Protein AF-A0A7C8YXZ2-F1 (afdb_monomer_lite)

Secondary structure (DSSP, 8-state):
-TTT-HHHHHHHHHHHHHHHHHHTSTTHHHHHHHHTTBSS--SSSHHHHHHHHHHHHHHHHT--SS-EESSSEE-SSHHHHHHHHHHTSPTT--HHHHHHHHHHHHH-TTS--SSB-TT--TT-THHHHHHHTTT------B-TTT-SSPPB---HHHHHHHHHHHHS----TTHHHHHS-GGGHHHHHTTT---------

pLDDT: mean 95.22, std 3.48, range [81.12, 98.69]

InterPro domains:
  IPR008758 Peptidase S28 [PF05577] (3-201)
  IPR029058 Alpha/Beta hydrolase fold [SSF53474] (46-154)
  IPR042269 Serine carboxypeptidase S28, SKS domain [G3DSA:1.20.120.980] (1-125)

Radius of gyration: 19.68 Å; chains: 1; bounding box: 49×33×60 Å

Foldseek 3Di:
DVVLDVLLLVLLLVVVVVLQVQQPDPCSQVVLQVLLQAPDGDPGSVLVQVVLVVLVVVCVVPQAQAFDPDPHGAGHRLQNVLSCQLVVDDPPDDSSNSNSSSSCRRVPVVVPDRGDYSPDDPPPCPVVLLCCQAEVVDFDFDDSVPGSGDGDGGDQVVSQVVSCVPPVGGYDDCPCCVQCVPVHNVVNCVVPHDDDDDDDD

Sequence (201 aa):
FKRESASCFDTIKASWSALESEGQKADGLTLLAEKFHLCGELNSTQPIVDWLSSAYSYLAMVNYPYPADFMMPLPGHPIKEVCRRIDSAPPGTGVLDRIFYGVSVYYNYTGSVECFNLDDDPHGLGGWQWQACTEMVMPMASSVDNSMFWKFDYNYSYEKERCKTSYGVEPRPRWITTEFGGHDFKTVLSKFGSNVIFSNG

Organism: Opuntia streptacantha (NCBI:txid393608)

Structure (mmCIF, N/CA/C/O backbone):
data_AF-A0A7C8YXZ2-F1
#
_entry.id   AF-A0A7C8YXZ2-F1
#
loop_
_atom_site.group_PDB
_atom_site.id
_atom_site.type_symbol
_atom_site.label_atom_id
_atom_site.label_alt_id
_atom_site.label_comp_id
_atom_site.label_asym_id
_atom_site.label_entity_id
_atom_site.label_seq_id
_atom_site.pdbx_PDB_ins_code
_atom_site.Cartn_x
_atom_site.Cartn_y
_atom_site.Cartn_z
_atom_site.occupancy
_atom_site.B_iso_or_equiv
_atom_site.auth_seq_id
_atom_site.auth_comp_id
_atom_site.auth_asym_id
_atom_site.auth_atom_id
_atom_site.pdbx_PDB_model_num
ATOM 1 N N . PHE A 1 1 ? -11.853 -0.452 -3.831 1.00 96.31 1 PHE A N 1
ATOM 2 C CA . PHE A 1 1 ? -12.399 0.150 -2.597 1.00 96.31 1 PHE A CA 1
ATOM 3 C C . PHE A 1 1 ? -13.580 1.073 -2.864 1.00 96.31 1 PHE A C 1
ATOM 5 O O . PHE A 1 1 ? -14.687 0.610 -2.650 1.00 96.31 1 PHE A O 1
ATOM 12 N N . LYS A 1 2 ? -13.416 2.289 -3.419 1.00 96.38 2 LYS A N 1
ATOM 13 C CA . LYS A 1 2 ? -14.546 3.228 -3.640 1.00 96.38 2 LYS A CA 1
ATOM 14 C C . LYS A 1 2 ? -15.743 2.629 -4.396 1.00 96.38 2 LYS A C 1
ATOM 16 O O . LYS A 1 2 ? -16.881 2.905 -4.048 1.00 96.38 2 LYS A O 1
ATOM 21 N N . ARG A 1 3 ? -15.475 1.789 -5.407 1.00 96.44 3 ARG A N 1
ATOM 22 C CA . ARG A 1 3 ? -16.505 1.049 -6.159 1.00 96.44 3 ARG A CA 1
ATOM 23 C C . ARG A 1 3 ? -17.273 0.035 -5.300 1.00 96.44 3 ARG A C 1
ATOM 25 O O . ARG A 1 3 ? -18.453 -0.165 -5.538 1.00 96.44 3 ARG A O 1
ATOM 32 N N . GLU A 1 4 ? -16.602 -0.608 -4.345 1.00 97.62 4 GLU A N 1
ATOM 33 C CA . GLU A 1 4 ? -17.214 -1.624 -3.478 1.00 97.62 4 GLU A CA 1
ATOM 34 C C . GLU A 1 4 ? -18.028 -0.974 -2.350 1.00 97.62 4 GLU A C 1
ATOM 36 O O . GLU A 1 4 ? -19.121 -1.433 -2.041 1.00 97.62 4 GLU A O 1
ATOM 41 N N . SER A 1 5 ? -17.516 0.107 -1.748 1.00 98.31 5 SER A N 1
ATOM 42 C CA . SER A 1 5 ? -18.242 0.913 -0.761 1.00 98.31 5 SER A CA 1
ATOM 43 C C . SER A 1 5 ? -17.583 2.283 -0.572 1.00 98.31 5 SER A C 1
ATOM 45 O O . SER A 1 5 ? -16.374 2.383 -0.334 1.00 98.31 5 SER A O 1
ATOM 47 N N . ALA A 1 6 ? -18.389 3.347 -0.645 1.00 97.94 6 ALA A N 1
ATOM 48 C CA . ALA A 1 6 ? -17.947 4.706 -0.337 1.00 97.94 6 ALA A CA 1
ATOM 49 C C . ALA A 1 6 ? -17.612 4.870 1.158 1.00 97.94 6 ALA A C 1
ATOM 51 O O . ALA A 1 6 ? -16.560 5.408 1.480 1.00 97.94 6 ALA A O 1
ATOM 52 N N . SER A 1 7 ? -18.436 4.306 2.053 1.00 97.75 7 SER A N 1
ATOM 53 C CA . SER A 1 7 ? -18.198 4.305 3.508 1.00 97.75 7 SER A CA 1
ATOM 54 C C . SER A 1 7 ? -16.862 3.653 3.865 1.00 97.75 7 SER A C 1
ATOM 56 O O . SER A 1 7 ? -16.072 4.216 4.622 1.00 97.75 7 SER A O 1
ATOM 58 N N . CYS A 1 8 ? -16.569 2.497 3.270 1.00 98.38 8 CYS A N 1
ATOM 59 C CA . CYS A 1 8 ? -15.297 1.801 3.432 1.00 98.38 8 CYS A CA 1
ATOM 60 C C . CYS A 1 8 ? -14.110 2.665 2.978 1.00 98.38 8 CYS A C 1
ATOM 62 O O . CYS A 1 8 ? -13.141 2.823 3.717 1.00 98.38 8 CYS A O 1
ATOM 64 N N . PHE A 1 9 ? -14.200 3.260 1.782 1.00 98.06 9 PHE A N 1
ATOM 65 C CA . PHE A 1 9 ? -13.167 4.149 1.244 1.00 98.06 9 PHE A CA 1
ATOM 66 C C . PHE A 1 9 ? -12.920 5.361 2.153 1.00 98.06 9 PHE A C 1
ATOM 68 O O . PHE A 1 9 ? -11.770 5.664 2.464 1.00 98.06 9 PHE A O 1
ATOM 75 N N . ASP A 1 10 ? -13.985 6.018 2.614 1.00 97.56 10 ASP A N 1
ATOM 76 C CA . ASP A 1 10 ? -13.885 7.185 3.491 1.00 97.56 10 ASP A CA 1
ATOM 77 C C . ASP A 1 10 ? -13.363 6.803 4.884 1.00 97.56 10 ASP A C 1
ATOM 79 O O . ASP A 1 10 ? -12.589 7.552 5.476 1.00 97.56 10 ASP A O 1
ATOM 83 N N . THR A 1 11 ? -13.701 5.610 5.385 1.00 98.31 11 THR A N 1
ATOM 84 C CA . THR A 1 11 ? -13.183 5.088 6.661 1.00 98.31 11 THR A CA 1
ATOM 85 C C . THR A 1 11 ? -11.677 4.816 6.585 1.00 98.31 11 THR A C 1
ATOM 87 O O . THR A 1 11 ? -10.950 5.221 7.489 1.00 98.31 11 THR A O 1
ATOM 90 N N . ILE A 1 12 ? -11.192 4.198 5.497 1.00 98.38 12 ILE A N 1
ATOM 91 C CA . ILE A 1 12 ? -9.749 4.006 5.247 1.00 98.38 12 ILE A CA 1
ATOM 92 C C . ILE A 1 12 ? -9.044 5.358 5.131 1.00 98.38 12 ILE A C 1
ATOM 94 O O . ILE A 1 12 ? -7.995 5.577 5.724 1.00 98.38 12 ILE A O 1
ATOM 98 N N . LYS A 1 13 ? -9.637 6.307 4.408 1.00 97.75 13 LYS A N 1
ATOM 99 C CA . LYS A 1 13 ? -9.053 7.640 4.262 1.00 97.75 13 LYS A CA 1
ATOM 100 C C . LYS A 1 13 ? -8.966 8.389 5.599 1.00 97.75 13 LYS A C 1
ATOM 102 O O . LYS A 1 13 ? -7.962 9.042 5.869 1.00 97.75 13 LYS A O 1
ATOM 107 N N . ALA A 1 14 ? -9.991 8.285 6.445 1.00 97.25 14 ALA A N 1
ATOM 108 C CA . ALA A 1 14 ? -10.028 8.918 7.764 1.00 97.25 14 ALA A CA 1
ATOM 109 C C . ALA A 1 14 ? -9.115 8.233 8.797 1.00 97.25 14 ALA A C 1
ATOM 111 O O . ALA A 1 14 ? -8.729 8.857 9.790 1.00 97.25 14 ALA A O 1
ATOM 112 N N . SER A 1 15 ? -8.752 6.962 8.591 1.00 98.00 15 SER A N 1
ATOM 113 C CA . SER A 1 15 ? -7.926 6.235 9.556 1.00 98.00 15 SER A CA 1
ATOM 114 C C . SER A 1 15 ? -6.512 6.777 9.662 1.00 98.00 15 SER A C 1
ATOM 116 O O . SER A 1 15 ? -5.909 6.672 10.720 1.00 98.00 15 SER A O 1
ATOM 118 N N . TRP A 1 16 ? -5.997 7.396 8.603 1.00 97.62 16 TRP A N 1
ATOM 119 C CA . TRP A 1 16 ? -4.673 8.011 8.589 1.00 97.62 16 TRP A CA 1
ATOM 120 C C . TRP A 1 16 ? -4.529 9.105 9.646 1.00 97.62 16 TRP A C 1
ATOM 122 O O . TRP A 1 16 ? -3.666 9.012 10.514 1.00 97.62 16 TRP A O 1
ATOM 132 N N . SER A 1 17 ? -5.435 10.085 9.653 1.00 96.50 17 SER A N 1
ATOM 133 C CA . SER A 1 17 ? -5.436 11.132 10.680 1.00 96.50 17 SER A CA 1
ATOM 134 C C . SER A 1 17 ? -5.719 10.574 12.075 1.00 96.50 17 SER A C 1
ATOM 136 O O . SER A 1 17 ? -5.204 11.100 13.059 1.00 96.50 17 SER A O 1
ATOM 138 N N . ALA A 1 18 ? -6.518 9.505 12.180 1.00 97.69 18 ALA A N 1
ATOM 139 C CA . ALA A 1 18 ? -6.783 8.848 13.458 1.00 97.69 18 ALA A CA 1
ATOM 140 C C . ALA A 1 18 ? -5.532 8.145 14.016 1.00 97.69 18 ALA A C 1
ATOM 142 O O . ALA A 1 18 ? -5.265 8.261 15.207 1.00 97.69 18 ALA A O 1
ATOM 143 N N . LEU A 1 19 ? -4.747 7.471 13.165 1.00 97.69 19 LEU A N 1
ATOM 144 C CA . LEU A 1 19 ? -3.468 6.858 13.537 1.00 97.69 19 LEU A CA 1
ATOM 145 C C . LEU A 1 19 ? -2.474 7.910 14.020 1.00 97.69 19 LEU A C 1
ATOM 147 O O . LEU A 1 19 ? -1.893 7.751 15.089 1.00 97.69 19 LEU A O 1
ATOM 151 N N . GLU A 1 20 ? -2.304 8.990 13.256 1.00 96.25 20 GLU A N 1
ATOM 152 C CA . GLU A 1 20 ? -1.401 10.084 13.619 1.00 96.25 20 GLU A CA 1
ATOM 153 C C . GLU A 1 20 ? -1.808 10.733 14.948 1.00 96.25 20 GLU A C 1
ATOM 155 O O . GLU A 1 20 ? -0.973 10.901 15.835 1.00 96.25 20 GLU A O 1
ATOM 160 N N . SER A 1 21 ? -3.100 11.029 15.118 1.00 97.50 21 SER A N 1
ATOM 161 C CA . SER A 1 21 ? -3.624 11.634 16.349 1.00 97.50 21 SER A CA 1
ATOM 162 C C . SER A 1 21 ? -3.456 10.721 17.564 1.00 97.50 21 SER A C 1
ATOM 164 O O . SER A 1 21 ? -3.188 11.205 18.662 1.00 97.50 21 SER A O 1
ATOM 166 N N . GLU A 1 22 ? -3.624 9.406 17.395 1.00 97.88 22 GLU A N 1
ATOM 167 C CA . GLU A 1 22 ? -3.401 8.444 18.475 1.00 97.88 22 GLU A CA 1
ATOM 168 C C . GLU A 1 22 ? -1.915 8.372 18.832 1.00 97.88 22 GLU A C 1
ATOM 170 O O . GLU A 1 22 ? -1.572 8.499 20.002 1.00 97.88 22 GLU A O 1
ATOM 175 N N . GLY A 1 23 ? -1.027 8.274 17.839 1.00 97.12 23 GLY A N 1
ATOM 176 C CA . GLY A 1 23 ? 0.419 8.164 18.049 1.00 97.12 23 GLY A CA 1
ATOM 177 C C . GLY A 1 23 ? 1.080 9.377 18.714 1.00 97.12 23 GLY A C 1
ATOM 178 O O . GLY A 1 23 ? 2.183 9.247 19.233 1.00 97.12 23 GLY A O 1
ATOM 179 N N . GLN A 1 24 ? 0.423 10.541 18.734 1.00 96.88 24 GLN A N 1
ATOM 180 C CA . GLN A 1 24 ? 0.901 11.743 19.434 1.00 96.88 24 GLN A CA 1
ATOM 181 C C . GLN A 1 24 ? 0.597 11.748 20.943 1.00 96.88 24 GLN A C 1
ATOM 183 O O . GLN A 1 24 ? 1.088 12.616 21.668 1.00 96.88 24 GLN A O 1
ATOM 188 N N . LYS A 1 25 ? -0.224 10.815 21.439 1.00 97.12 25 LYS A N 1
ATOM 189 C CA . LYS A 1 25 ? -0.535 10.694 22.871 1.00 97.12 25 LYS A CA 1
ATOM 190 C C . LYS A 1 25 ? 0.590 9.972 23.615 1.00 97.12 25 LYS A C 1
ATOM 192 O O . LYS A 1 25 ? 1.283 9.148 23.031 1.00 97.12 25 LYS A O 1
ATOM 197 N N . ALA A 1 26 ? 0.706 10.225 24.922 1.00 93.44 26 ALA A N 1
ATOM 198 C CA . ALA A 1 26 ? 1.757 9.651 25.773 1.00 93.44 26 ALA A CA 1
ATOM 199 C C . ALA A 1 26 ? 1.850 8.114 25.683 1.00 93.44 26 ALA A C 1
ATOM 201 O O . ALA A 1 26 ? 2.935 7.594 25.457 1.00 93.44 26 ALA A O 1
ATOM 202 N N . ASP A 1 27 ? 0.711 7.416 25.760 1.00 95.31 27 ASP A N 1
ATOM 203 C CA . ASP A 1 27 ? 0.631 5.946 25.659 1.00 95.31 27 ASP A CA 1
ATOM 204 C C . ASP A 1 27 ? 0.087 5.477 24.295 1.00 95.31 27 ASP A C 1
ATOM 206 O O . ASP A 1 27 ? -0.303 4.324 24.112 1.00 95.31 27 ASP A O 1
ATOM 210 N N . GLY A 1 28 ? 0.020 6.386 23.319 1.00 97.50 28 GLY A N 1
ATOM 211 C CA . GLY A 1 28 ? -0.672 6.166 22.052 1.00 97.50 28 GLY A CA 1
ATOM 212 C C . GLY A 1 28 ? -0.064 5.058 21.200 1.00 97.50 28 GLY A C 1
ATOM 213 O O . GLY A 1 28 ? -0.785 4.238 20.638 1.00 97.50 28 GLY A O 1
ATOM 214 N N . LEU A 1 29 ? 1.267 4.999 21.129 1.00 97.75 29 LEU A N 1
ATOM 215 C CA . LEU A 1 29 ? 1.984 3.970 20.370 1.00 97.75 29 LEU A CA 1
ATOM 216 C C . LEU A 1 29 ? 1.785 2.569 20.967 1.00 97.75 29 LEU A C 1
ATOM 218 O O . LEU A 1 29 ? 1.578 1.618 20.216 1.00 97.75 29 LEU A O 1
ATOM 222 N N . THR A 1 30 ? 1.758 2.447 22.295 1.00 97.81 30 THR A N 1
ATOM 223 C CA . THR A 1 30 ? 1.452 1.184 22.985 1.00 97.81 30 THR A CA 1
ATOM 224 C C . THR A 1 30 ? 0.019 0.740 22.701 1.00 97.81 30 THR A C 1
ATOM 226 O O . THR A 1 30 ? -0.202 -0.391 22.274 1.00 97.81 30 THR A O 1
ATOM 229 N N . LEU A 1 31 ? -0.952 1.652 22.826 1.00 97.25 31 LEU A N 1
ATOM 230 C CA . LEU A 1 31 ? -2.357 1.370 22.511 1.00 97.25 31 LEU A CA 1
ATOM 231 C C . LEU A 1 31 ? -2.557 0.969 21.044 1.00 97.25 31 LEU A C 1
ATOM 233 O O . LEU A 1 31 ? -3.405 0.131 20.736 1.00 97.25 31 LEU A O 1
ATOM 237 N N . LEU A 1 32 ? -1.790 1.559 20.124 1.00 98.12 32 LEU A N 1
ATOM 238 C CA . LEU A 1 32 ? -1.797 1.179 18.714 1.00 98.12 32 LEU A CA 1
ATOM 239 C C . LEU A 1 32 ? -1.219 -0.222 18.501 1.00 98.12 32 LEU A C 1
ATOM 241 O O . LEU A 1 32 ? -1.832 -1.013 17.786 1.00 98.12 32 LEU A O 1
ATOM 245 N N . ALA A 1 33 ? -0.086 -0.544 19.126 1.00 97.62 33 ALA A N 1
ATOM 246 C CA . ALA A 1 33 ? 0.514 -1.872 19.033 1.00 97.62 33 ALA A CA 1
ATOM 247 C C . ALA A 1 33 ? -0.448 -2.959 19.537 1.00 97.62 33 ALA A C 1
ATOM 249 O O . ALA A 1 33 ? -0.675 -3.948 18.842 1.00 97.62 33 ALA A O 1
ATOM 250 N N . GLU A 1 34 ? -1.098 -2.730 20.679 1.00 96.88 34 GLU A N 1
ATOM 251 C CA . GLU A 1 34 ? -2.121 -3.630 21.220 1.00 96.88 34 GLU A CA 1
ATOM 252 C C . GLU A 1 34 ? -3.328 -3.749 20.284 1.00 96.88 34 GLU A C 1
ATOM 254 O O . GLU A 1 34 ? -3.750 -4.854 19.946 1.00 96.88 34 GLU A O 1
ATOM 259 N N . LYS A 1 35 ? -3.866 -2.619 19.809 1.00 96.44 35 LYS A N 1
ATOM 260 C CA . LYS A 1 35 ? -5.056 -2.588 18.945 1.00 96.44 35 LYS A CA 1
ATOM 261 C C . LYS A 1 35 ? -4.850 -3.319 17.623 1.00 96.44 35 LYS A C 1
ATOM 263 O O . LYS A 1 35 ? -5.773 -3.967 17.140 1.00 96.44 35 LYS A O 1
ATOM 268 N N . PHE A 1 36 ? -3.664 -3.201 17.036 1.00 97.56 36 PHE A N 1
ATOM 269 C CA . PHE A 1 36 ? -3.314 -3.893 15.799 1.00 97.56 36 PHE A CA 1
ATOM 270 C C . PHE A 1 36 ? -2.716 -5.281 16.038 1.00 97.56 36 PHE A C 1
ATOM 272 O O . PHE A 1 36 ? -2.327 -5.922 15.069 1.00 97.56 36 PHE A O 1
ATOM 279 N N . HIS A 1 37 ? -2.685 -5.762 17.287 1.00 96.94 37 HIS A N 1
ATOM 280 C CA . HIS A 1 37 ? -2.140 -7.064 17.672 1.00 96.94 37 HIS A CA 1
ATOM 281 C C . HIS A 1 37 ? -0.697 -7.247 17.173 1.00 96.94 37 HIS A C 1
ATOM 283 O O . HIS A 1 37 ? -0.356 -8.266 16.579 1.00 96.94 37 HIS A O 1
ATOM 289 N N . LEU A 1 38 ? 0.158 -6.242 17.344 1.00 97.19 38 LEU A N 1
ATOM 290 C CA . LEU A 1 38 ? 1.552 -6.322 16.914 1.00 97.19 38 LEU A CA 1
ATOM 291 C C . LEU A 1 38 ? 2.376 -7.171 17.888 1.00 97.19 38 LEU A C 1
ATOM 293 O O . LEU A 1 38 ? 2.143 -7.152 19.093 1.00 97.19 38 LEU A O 1
ATOM 297 N N . CYS A 1 39 ? 3.365 -7.902 17.369 1.00 96.38 39 CYS A N 1
ATOM 298 C CA . CYS A 1 39 ? 4.261 -8.711 18.204 1.00 96.38 39 CYS A CA 1
ATOM 299 C C . CYS A 1 39 ? 5.310 -7.878 18.962 1.00 96.38 39 CYS A C 1
ATOM 301 O O . CYS A 1 39 ? 5.973 -8.398 19.856 1.00 96.38 39 CYS A O 1
ATOM 303 N N . GLY A 1 40 ? 5.507 -6.616 18.574 1.00 93.50 40 GLY A N 1
ATOM 304 C CA . GLY A 1 40 ? 6.551 -5.744 19.100 1.00 93.50 40 GLY A CA 1
ATOM 305 C C . GLY A 1 40 ? 6.067 -4.318 19.335 1.00 93.50 40 GLY A C 1
ATOM 306 O O . GLY A 1 40 ? 4.947 -3.947 18.981 1.00 93.50 40 GLY A O 1
ATOM 307 N N . GLU A 1 41 ? 6.940 -3.522 19.946 1.00 94.50 41 GLU A N 1
ATOM 308 C CA . GLU A 1 41 ? 6.675 -2.124 20.276 1.00 94.50 41 GLU A CA 1
ATOM 309 C C . GLU A 1 41 ? 6.852 -1.199 19.064 1.00 94.50 41 GLU A C 1
ATOM 311 O O . GLU A 1 41 ? 7.600 -1.484 18.126 1.00 94.50 41 GLU A O 1
ATOM 316 N N . LEU A 1 42 ? 6.176 -0.050 19.103 1.00 95.62 42 LEU A N 1
ATOM 317 C CA . LEU A 1 42 ? 6.253 0.972 18.065 1.00 95.62 42 LEU A CA 1
ATOM 318 C C . LEU A 1 42 ? 7.070 2.169 18.541 1.00 95.62 42 LEU A C 1
ATOM 320 O O . LEU A 1 42 ? 6.776 2.760 19.574 1.00 95.62 42 LEU A O 1
ATOM 324 N N . ASN A 1 43 ? 8.022 2.596 17.712 1.00 93.94 43 ASN A N 1
ATOM 325 C CA . ASN A 1 43 ? 8.747 3.858 17.901 1.00 93.94 43 ASN A CA 1
ATOM 326 C C . ASN A 1 43 ? 8.095 5.038 17.156 1.00 93.94 43 ASN A C 1
ATOM 328 O O . ASN A 1 43 ? 8.430 6.195 17.393 1.00 93.94 43 ASN A O 1
ATOM 332 N N . SER A 1 44 ? 7.195 4.754 16.212 1.00 96.06 44 SER A N 1
ATOM 333 C CA . SER A 1 44 ? 6.396 5.739 15.477 1.00 96.06 44 SER A CA 1
ATOM 334 C C . SER A 1 44 ? 5.179 5.060 14.838 1.00 96.06 44 SER A C 1
ATOM 336 O O . SER A 1 44 ? 5.059 3.836 14.868 1.00 96.06 44 SER A O 1
ATOM 338 N N . THR A 1 45 ? 4.283 5.837 14.230 1.00 96.25 45 THR A N 1
ATOM 339 C CA . THR A 1 45 ? 3.120 5.319 13.490 1.00 96.25 45 THR A CA 1
ATOM 340 C C . THR A 1 45 ? 3.461 4.839 12.077 1.00 96.25 45 THR A C 1
ATOM 342 O O . THR A 1 45 ? 2.663 4.113 11.482 1.00 96.25 45 THR A O 1
ATOM 345 N N . GLN A 1 46 ? 4.630 5.210 11.541 1.00 95.38 46 GLN A N 1
ATOM 346 C CA . GLN A 1 46 ? 5.014 4.928 10.155 1.00 95.38 46 GLN A CA 1
ATOM 347 C C . GLN A 1 46 ? 4.984 3.427 9.807 1.00 95.38 46 GLN A C 1
ATOM 349 O O . GLN A 1 46 ? 4.396 3.097 8.779 1.00 95.38 46 GLN A O 1
ATOM 354 N N . PRO A 1 47 ? 5.475 2.498 10.656 1.00 95.75 47 PRO A N 1
ATOM 355 C CA . PRO A 1 47 ? 5.389 1.066 10.368 1.00 95.75 47 PRO A CA 1
ATOM 356 C C . PRO A 1 47 ? 3.953 0.564 10.159 1.00 95.75 47 PRO A C 1
ATOM 358 O O . PRO A 1 47 ? 3.704 -0.227 9.254 1.00 95.75 47 PRO A O 1
ATOM 361 N N . ILE A 1 48 ? 2.980 1.058 10.939 1.00 96.94 48 ILE A N 1
ATOM 362 C CA . ILE A 1 48 ? 1.562 0.719 10.727 1.00 96.94 48 ILE A CA 1
ATOM 363 C C . ILE A 1 48 ? 1.061 1.322 9.412 1.00 96.94 48 ILE A C 1
ATOM 365 O O . ILE A 1 48 ? 0.320 0.665 8.682 1.00 96.94 48 ILE A O 1
ATOM 369 N N . VAL A 1 49 ? 1.443 2.564 9.093 1.00 96.75 49 VAL A N 1
ATOM 370 C CA . VAL A 1 49 ? 1.049 3.212 7.832 1.00 96.75 49 VAL A CA 1
ATOM 371 C C . VAL A 1 49 ? 1.535 2.404 6.628 1.00 96.75 49 VAL A C 1
ATOM 373 O O . VAL A 1 49 ? 0.745 2.144 5.715 1.00 96.75 49 VAL A O 1
ATOM 376 N N . ASP A 1 50 ? 2.788 1.957 6.650 1.00 94.88 50 ASP A N 1
ATOM 377 C CA . ASP A 1 50 ? 3.398 1.163 5.581 1.00 94.88 50 ASP A CA 1
ATOM 378 C C . ASP A 1 50 ? 2.761 -0.229 5.480 1.00 94.88 50 ASP A C 1
ATOM 380 O O . ASP A 1 50 ? 2.434 -0.691 4.380 1.00 94.88 50 ASP A O 1
ATOM 384 N N . TRP A 1 51 ? 2.497 -0.868 6.622 1.00 96.19 51 TRP A N 1
ATOM 385 C CA . TRP A 1 51 ? 1.818 -2.160 6.701 1.00 96.19 51 TRP A CA 1
ATOM 386 C C . TRP A 1 51 ? 0.397 -2.089 6.126 1.00 96.19 51 TRP A C 1
ATOM 388 O O . TRP A 1 51 ? 0.064 -2.799 5.180 1.00 96.19 51 TRP A O 1
ATOM 398 N N . LEU A 1 52 ? -0.433 -1.148 6.583 1.00 97.62 52 LEU A N 1
ATOM 399 C CA . LEU A 1 52 ? -1.789 -0.971 6.052 1.00 97.62 52 LEU A CA 1
ATOM 400 C C . LEU A 1 52 ? -1.781 -0.624 4.554 1.00 97.62 52 LEU A C 1
ATOM 402 O O . LEU A 1 52 ? -2.576 -1.171 3.785 1.00 97.62 52 LEU A O 1
ATOM 406 N N . SER A 1 53 ? -0.870 0.255 4.123 1.00 96.50 53 SER A N 1
ATOM 407 C CA . SER A 1 53 ? -0.734 0.643 2.711 1.00 96.50 53 SER A CA 1
ATOM 408 C C . SER A 1 53 ? -0.355 -0.544 1.825 1.00 96.50 53 SER A C 1
ATOM 410 O O . SER A 1 53 ? -0.901 -0.694 0.726 1.00 96.50 53 SER A O 1
ATOM 412 N N . SER A 1 54 ? 0.519 -1.420 2.321 1.00 94.75 54 SER A N 1
ATOM 413 C CA . SER A 1 54 ? 0.889 -2.669 1.655 1.00 94.75 54 SER A CA 1
ATOM 414 C C . SER A 1 54 ? -0.322 -3.582 1.495 1.00 94.75 54 SER A C 1
ATOM 416 O O . SER A 1 54 ? -0.610 -4.009 0.379 1.00 94.75 54 SER A O 1
ATOM 418 N N . ALA A 1 55 ? -1.101 -3.799 2.560 1.00 96.88 55 ALA A N 1
ATOM 419 C CA . ALA A 1 55 ? -2.326 -4.600 2.508 1.00 96.88 55 ALA A CA 1
ATOM 420 C C . ALA A 1 55 ? -3.284 -4.115 1.410 1.00 96.88 55 ALA A C 1
ATOM 422 O O . ALA A 1 55 ? -3.717 -4.899 0.566 1.00 96.88 55 ALA A O 1
ATOM 423 N N . TYR A 1 56 ? -3.598 -2.815 1.375 1.00 98.00 56 TYR A N 1
ATOM 424 C CA . TYR A 1 56 ? -4.522 -2.263 0.379 1.00 98.00 56 TYR A CA 1
ATOM 425 C C . TYR A 1 56 ? -3.990 -2.372 -1.052 1.00 98.00 56 TYR A C 1
ATOM 427 O O . TYR A 1 56 ? -4.774 -2.606 -1.976 1.00 98.00 56 TYR A O 1
ATOM 435 N N . SER A 1 57 ? -2.676 -2.224 -1.232 1.00 96.00 57 SER A N 1
ATOM 436 C CA . SER A 1 57 ? -2.015 -2.355 -2.533 1.00 96.00 57 SER A CA 1
ATOM 437 C C . SER A 1 57 ? -2.033 -3.805 -3.014 1.00 96.00 57 SER A C 1
ATOM 439 O O . SER A 1 57 ? -2.468 -4.076 -4.132 1.00 96.00 57 SER A O 1
ATOM 441 N N . TYR A 1 58 ? -1.664 -4.755 -2.152 1.00 96.12 58 TYR A N 1
ATOM 442 C CA . TYR A 1 58 ? -1.716 -6.181 -2.464 1.00 96.12 58 TYR A CA 1
ATO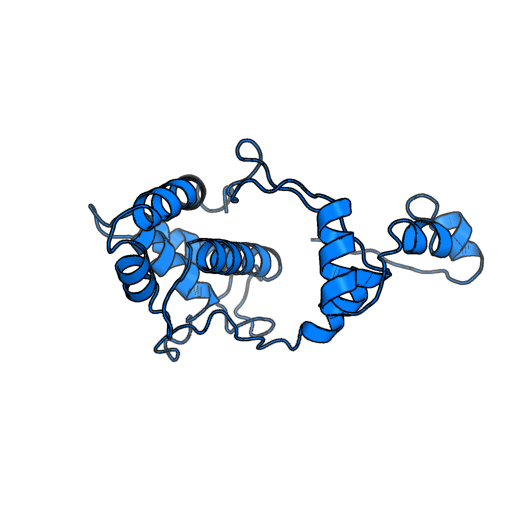M 443 C C . TYR A 1 58 ? -3.140 -6.642 -2.754 1.00 96.12 58 TYR A C 1
ATOM 445 O O . TYR A 1 58 ? -3.371 -7.235 -3.804 1.00 96.12 58 TYR A O 1
ATOM 453 N N . LEU A 1 59 ? -4.114 -6.277 -1.916 1.00 98.00 59 LEU A N 1
ATOM 454 C CA . LEU A 1 59 ? -5.535 -6.560 -2.145 1.00 98.00 59 LEU A CA 1
ATOM 455 C C . LEU A 1 59 ? -6.032 -6.040 -3.500 1.00 98.00 59 LEU A C 1
ATOM 457 O O . LEU A 1 59 ? -6.856 -6.699 -4.131 1.00 98.00 59 LEU A O 1
ATOM 461 N N . ALA A 1 60 ? -5.547 -4.880 -3.957 1.00 97.06 60 ALA A N 1
ATOM 462 C CA . ALA A 1 60 ? -5.875 -4.352 -5.280 1.00 97.06 60 ALA A CA 1
ATOM 463 C C . ALA A 1 60 ? -5.329 -5.229 -6.416 1.00 97.06 60 ALA A C 1
ATOM 465 O O . ALA A 1 60 ? -6.030 -5.425 -7.407 1.00 97.06 60 ALA A O 1
ATOM 466 N N . MET A 1 61 ? -4.129 -5.790 -6.254 1.00 96.00 61 MET A N 1
ATOM 467 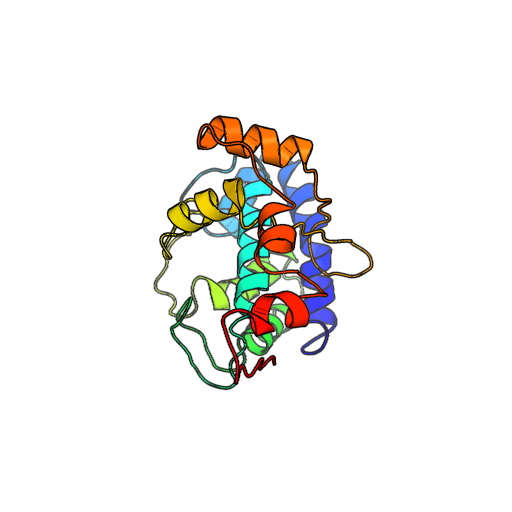C CA . MET A 1 61 ? -3.510 -6.674 -7.246 1.00 96.00 61 MET A CA 1
ATOM 468 C C . MET A 1 61 ? -4.138 -8.073 -7.277 1.00 96.00 61 MET A C 1
ATOM 470 O O . MET A 1 61 ? -4.235 -8.668 -8.345 1.00 96.00 61 MET A O 1
ATOM 474 N N . VAL A 1 62 ? -4.597 -8.594 -6.132 1.00 96.56 62 VAL A N 1
ATOM 475 C CA . VAL A 1 62 ? -5.123 -9.970 -6.005 1.00 96.56 62 VAL A CA 1
ATOM 476 C C . VAL A 1 62 ? -6.638 -10.039 -5.786 1.00 96.56 62 VAL A C 1
ATOM 478 O O . VAL A 1 62 ? -7.146 -10.956 -5.144 1.00 96.56 62 VAL A O 1
ATOM 481 N N . ASN A 1 63 ? -7.400 -9.088 -6.333 1.00 97.81 63 ASN A N 1
ATOM 482 C CA . ASN A 1 63 ? -8.862 -9.044 -6.195 1.00 97.81 63 ASN A CA 1
ATOM 483 C C . ASN A 1 63 ? -9.598 -10.057 -7.105 1.00 97.81 63 ASN A C 1
ATOM 485 O O . ASN A 1 63 ? -10.502 -9.691 -7.863 1.00 97.81 63 ASN A O 1
ATOM 489 N N . TYR A 1 64 ? -9.196 -11.326 -7.052 1.00 97.75 64 TYR A N 1
ATOM 490 C CA . TYR A 1 64 ? -9.747 -12.407 -7.867 1.00 97.75 64 TYR A CA 1
ATOM 491 C C . TYR A 1 64 ? -11.208 -12.724 -7.507 1.00 97.75 64 TYR A C 1
ATOM 493 O O . TYR A 1 64 ? -11.605 -12.556 -6.355 1.00 97.75 64 TYR A O 1
ATOM 501 N N . PRO A 1 65 ? -12.031 -13.217 -8.453 1.00 97.81 65 PRO A N 1
ATOM 502 C CA . PRO A 1 65 ? -13.438 -13.543 -8.197 1.00 97.81 65 PRO A CA 1
ATOM 503 C C . PRO A 1 65 ? -13.655 -14.874 -7.452 1.00 97.81 65 PRO A C 1
ATOM 505 O O . PRO A 1 65 ? -14.790 -15.261 -7.190 1.00 97.81 65 PRO A O 1
ATOM 508 N N . TYR A 1 66 ? -12.583 -15.582 -7.105 1.00 97.81 66 TYR A N 1
ATOM 509 C CA . TYR A 1 66 ? -12.591 -16.866 -6.406 1.00 97.81 66 TYR A CA 1
ATOM 510 C C . TYR A 1 66 ? -11.485 -16.892 -5.338 1.00 97.81 66 TYR A C 1
ATOM 512 O O . TYR A 1 66 ? -10.564 -16.076 -5.417 1.00 97.81 66 TYR A O 1
ATOM 520 N N . PRO A 1 67 ? -11.560 -17.797 -4.342 1.00 97.69 67 PRO A N 1
ATOM 521 C CA . PRO A 1 67 ? -10.512 -17.935 -3.335 1.00 97.69 67 PRO A CA 1
ATOM 522 C C . PRO A 1 67 ? -9.153 -18.253 -3.960 1.00 97.69 67 PRO A C 1
ATOM 524 O O . PRO A 1 67 ? -9.065 -19.099 -4.851 1.00 97.69 67 PRO A O 1
ATOM 527 N N . ALA A 1 68 ? -8.104 -17.593 -3.484 1.00 96.62 68 ALA A N 1
ATOM 528 C CA . ALA A 1 68 ? -6.753 -17.743 -4.009 1.00 96.62 68 ALA A CA 1
ATOM 529 C C . ALA A 1 68 ? -5.725 -17.659 -2.880 1.00 96.62 68 ALA A C 1
ATOM 531 O O . ALA A 1 68 ? -5.949 -16.970 -1.890 1.00 96.62 68 ALA A O 1
ATOM 532 N N . ASP A 1 69 ? -4.597 -18.339 -3.064 1.00 95.00 69 ASP A N 1
ATOM 533 C CA . ASP A 1 69 ? -3.491 -18.391 -2.106 1.00 95.00 69 ASP A CA 1
ATOM 534 C C . ASP A 1 69 ? -2.173 -18.078 -2.827 1.00 95.00 69 ASP A C 1
ATOM 536 O O . ASP A 1 69 ? -1.316 -18.934 -3.025 1.00 95.00 69 ASP A O 1
ATOM 540 N N . PHE A 1 70 ? -2.099 -16.865 -3.387 1.00 91.69 70 PHE A N 1
ATOM 541 C CA . PHE A 1 70 ? -0.932 -16.403 -4.148 1.00 91.69 70 PHE A CA 1
ATOM 542 C C . PHE A 1 70 ? -0.022 -15.512 -3.300 1.00 91.69 70 PHE A C 1
ATOM 544 O O . PHE A 1 70 ? 1.149 -15.824 -3.126 1.00 91.69 70 PHE A O 1
ATOM 551 N N . MET A 1 71 ? -0.571 -14.412 -2.775 1.00 91.50 71 MET A N 1
ATOM 552 C CA . MET A 1 71 ? 0.125 -13.551 -1.809 1.00 91.50 71 MET A CA 1
ATOM 553 C C . MET A 1 71 ? -0.202 -13.990 -0.384 1.00 91.50 71 MET A C 1
ATOM 555 O O . MET A 1 71 ? 0.680 -14.220 0.421 1.00 91.50 71 MET A O 1
ATOM 559 N N . MET A 1 72 ? -1.487 -14.135 -0.081 1.00 93.50 72 MET A N 1
ATOM 560 C CA . MET A 1 72 ? -1.996 -14.642 1.189 1.00 93.50 72 MET A CA 1
ATOM 561 C C . MET A 1 72 ? -3.207 -15.532 0.889 1.00 93.50 72 MET A C 1
ATOM 563 O O . MET A 1 72 ? -3.824 -15.347 -0.173 1.00 93.50 72 MET A O 1
ATOM 567 N N . PRO A 1 73 ? -3.614 -16.421 1.811 1.00 95.69 73 PRO A N 1
ATOM 568 C CA . PRO A 1 73 ? -4.878 -17.134 1.698 1.00 95.69 73 PRO A CA 1
ATOM 569 C C . PRO A 1 73 ? -6.038 -16.136 1.767 1.00 95.69 73 PRO A C 1
ATOM 571 O O . PRO A 1 73 ? -6.294 -15.537 2.811 1.00 95.69 73 PRO A O 1
ATOM 574 N N . LEU A 1 74 ? -6.747 -15.942 0.655 1.00 97.75 74 LEU A N 1
ATOM 575 C CA . LEU A 1 74 ? -7.784 -14.920 0.511 1.00 97.75 74 LEU A CA 1
ATOM 576 C C . LEU A 1 74 ? -9.103 -15.497 -0.020 1.00 97.75 74 LEU A C 1
ATOM 578 O O . LEU A 1 74 ? -9.100 -16.425 -0.836 1.00 97.75 74 LEU A O 1
ATOM 582 N N . PRO A 1 75 ? -10.255 -14.927 0.385 1.00 97.69 75 PRO A N 1
ATOM 583 C CA . PRO A 1 75 ? -11.544 -15.253 -0.212 1.00 97.69 75 PRO A CA 1
ATOM 584 C C . PRO A 1 75 ? -11.664 -14.689 -1.631 1.00 97.69 75 PRO A C 1
ATOM 586 O O . PRO A 1 75 ? -10.921 -13.797 -2.031 1.00 97.69 75 PRO A O 1
ATOM 589 N N . GLY A 1 76 ? -12.680 -15.148 -2.367 1.00 97.88 76 GLY A N 1
ATOM 590 C CA . GLY A 1 76 ? -13.096 -14.477 -3.598 1.00 97.88 76 GLY A CA 1
ATOM 591 C C . GLY A 1 76 ? -13.613 -13.064 -3.316 1.00 97.88 76 GLY A C 1
ATOM 592 O O . GLY A 1 76 ? -14.336 -12.837 -2.346 1.00 97.88 76 GLY A O 1
ATOM 593 N N . HIS A 1 77 ? -13.256 -12.122 -4.186 1.00 98.06 77 HIS A N 1
ATOM 594 C CA . HIS A 1 77 ? -13.516 -10.689 -4.054 1.00 98.06 77 HIS A CA 1
ATOM 595 C C . HIS A 1 77 ? -13.037 -10.112 -2.706 1.00 98.06 77 HIS A C 1
ATOM 597 O O . HIS A 1 77 ? -13.835 -9.533 -1.961 1.00 98.06 77 HIS A O 1
ATOM 603 N N . PRO A 1 78 ? -11.740 -10.227 -2.368 1.00 98.38 78 PRO A N 1
ATOM 604 C CA . PRO A 1 78 ? -11.244 -9.885 -1.037 1.00 98.38 78 PRO A CA 1
ATOM 605 C C . PRO A 1 78 ? -11.458 -8.410 -0.664 1.00 98.38 78 PRO A C 1
ATOM 607 O O . PRO A 1 78 ? -11.743 -8.115 0.493 1.00 98.38 78 PRO A O 1
ATOM 610 N N . ILE A 1 79 ? -11.446 -7.471 -1.622 1.00 98.62 79 ILE A N 1
ATOM 611 C CA . ILE A 1 79 ? -11.770 -6.056 -1.342 1.00 98.62 79 ILE A CA 1
ATOM 612 C C . ILE A 1 79 ? -13.219 -5.896 -0.862 1.00 98.62 79 ILE A C 1
ATOM 614 O O . ILE A 1 79 ? -13.494 -5.093 0.033 1.00 98.62 79 ILE A O 1
ATOM 618 N N . LYS A 1 80 ? -14.154 -6.656 -1.444 1.00 98.62 80 LYS A N 1
ATOM 619 C CA . LYS A 1 80 ? -15.561 -6.638 -1.032 1.00 98.62 80 LYS A CA 1
ATOM 620 C C . LYS A 1 80 ? -15.703 -7.149 0.399 1.00 98.62 80 LYS A C 1
ATOM 622 O O . LYS A 1 80 ? -16.442 -6.554 1.177 1.00 98.62 80 LYS A O 1
ATOM 627 N N . GLU A 1 81 ? -14.972 -8.202 0.759 1.00 98.44 81 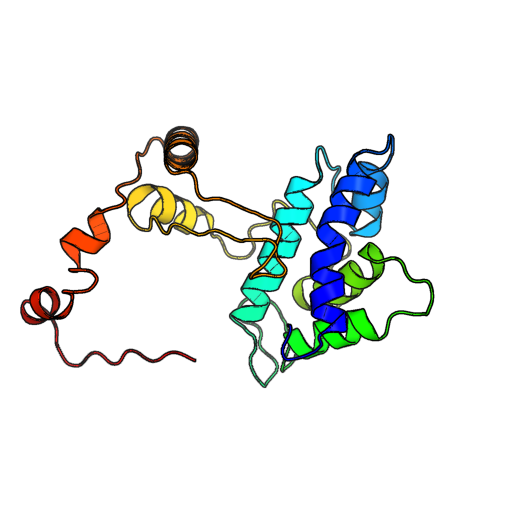GLU A N 1
ATOM 628 C CA . GLU A 1 81 ? -14.969 -8.740 2.123 1.00 98.44 81 GLU A CA 1
ATOM 629 C C . GLU A 1 81 ? -14.345 -7.762 3.132 1.00 98.44 81 GLU A C 1
ATOM 631 O O . GLU A 1 81 ? -14.929 -7.538 4.191 1.00 98.44 81 GLU A O 1
ATOM 636 N N . VAL A 1 82 ? -13.235 -7.097 2.787 1.00 98.62 82 VAL A N 1
ATOM 637 C CA . VAL A 1 82 ? -12.638 -6.027 3.614 1.00 98.62 82 VAL A CA 1
ATOM 638 C C . VAL A 1 82 ? -13.661 -4.930 3.894 1.00 98.62 82 VAL A C 1
ATOM 640 O O . VAL A 1 82 ? -13.905 -4.585 5.051 1.00 98.62 82 VAL A O 1
ATOM 643 N N . CYS A 1 83 ? -14.304 -4.411 2.846 1.00 98.69 83 CYS A N 1
ATOM 644 C CA . CYS A 1 83 ? -15.300 -3.360 3.009 1.00 98.69 83 CYS A CA 1
ATOM 645 C C . CYS A 1 83 ? -16.527 -3.834 3.786 1.00 98.69 83 CYS A C 1
ATOM 647 O O . CYS A 1 83 ? -17.022 -3.096 4.634 1.00 98.69 83 CYS A O 1
ATOM 649 N N . ARG A 1 84 ? -16.971 -5.081 3.587 1.00 98.44 84 ARG A N 1
ATOM 650 C CA . ARG A 1 84 ? -18.046 -5.672 4.388 1.00 98.44 84 ARG A CA 1
ATOM 651 C C . ARG A 1 84 ? -17.690 -5.676 5.875 1.00 98.44 84 ARG A C 1
ATOM 653 O O . ARG A 1 84 ? -18.539 -5.300 6.678 1.00 98.44 84 ARG A O 1
ATOM 660 N N . ARG A 1 85 ? -16.468 -6.066 6.256 1.00 98.00 85 ARG A N 1
ATOM 661 C CA . ARG A 1 85 ? -16.029 -6.076 7.666 1.00 98.00 85 ARG A CA 1
ATOM 662 C C . ARG A 1 85 ? -15.917 -4.673 8.263 1.00 98.00 85 ARG A C 1
ATOM 664 O O . ARG A 1 85 ? -16.350 -4.476 9.394 1.00 98.00 85 ARG A O 1
ATOM 671 N N . ILE A 1 86 ? -15.418 -3.702 7.497 1.00 98.44 86 ILE A N 1
ATOM 672 C CA . ILE A 1 86 ? -15.360 -2.291 7.915 1.00 98.44 86 ILE A CA 1
ATOM 673 C C . ILE A 1 86 ? -16.769 -1.720 8.127 1.00 98.44 86 ILE A C 1
ATOM 675 O O . ILE A 1 86 ? -17.021 -1.038 9.122 1.00 98.44 86 ILE A O 1
ATOM 679 N N . ASP A 1 87 ? -17.693 -1.970 7.200 1.00 98.19 87 ASP A N 1
ATOM 680 C CA . ASP A 1 87 ? -19.041 -1.391 7.223 1.00 98.19 87 ASP A CA 1
ATOM 681 C C . ASP A 1 87 ? -19.994 -2.107 8.187 1.00 98.19 87 ASP A C 1
ATOM 683 O O . ASP A 1 87 ? -20.918 -1.484 8.699 1.00 98.19 87 ASP A O 1
ATOM 687 N N . SER A 1 88 ? -19.757 -3.389 8.480 1.00 97.38 88 SER A N 1
ATOM 688 C CA . SER A 1 88 ? -20.590 -4.176 9.407 1.00 97.38 88 SER A CA 1
ATOM 689 C C . SER A 1 88 ? -20.167 -4.046 10.874 1.00 97.38 88 SER A C 1
ATOM 691 O O . SER A 1 88 ? -20.678 -4.780 11.720 1.00 97.38 88 SER A O 1
ATOM 693 N N . ALA A 1 89 ? -19.209 -3.171 11.186 1.00 96.50 89 ALA A N 1
ATOM 694 C CA . ALA A 1 89 ? -18.771 -2.965 12.558 1.00 96.50 89 ALA A CA 1
ATOM 695 C C . ALA A 1 89 ? -19.919 -2.422 13.436 1.00 96.50 89 ALA A C 1
ATOM 697 O O . ALA A 1 89 ? -20.722 -1.616 12.952 1.00 96.50 89 ALA A O 1
ATOM 698 N N . PRO A 1 90 ? -20.012 -2.834 14.715 1.00 95.81 90 PRO A N 1
ATOM 699 C CA . PRO A 1 90 ? -21.052 -2.350 15.615 1.00 95.81 90 PRO A CA 1
ATOM 700 C C . PRO A 1 90 ? -21.118 -0.813 15.708 1.00 95.81 90 PRO A C 1
ATOM 702 O O . PRO A 1 90 ? -20.095 -0.129 15.601 1.00 95.81 90 PRO A O 1
ATOM 705 N N . PRO A 1 91 ? -22.307 -0.235 15.957 1.00 93.00 91 PRO A N 1
ATOM 706 C CA . PRO A 1 91 ? -22.425 1.193 16.229 1.00 93.00 91 PRO A CA 1
ATOM 707 C C . PRO A 1 91 ? -21.515 1.618 17.388 1.00 93.00 91 PRO A C 1
ATOM 709 O O . PRO A 1 91 ? -21.519 0.999 18.449 1.00 93.00 91 PRO A O 1
ATOM 712 N N . GLY A 1 92 ? -20.741 2.686 17.184 1.00 93.44 92 GLY A N 1
ATOM 713 C CA . GLY A 1 92 ? -19.783 3.191 18.172 1.00 93.44 92 GLY A CA 1
ATOM 714 C C . GLY A 1 92 ? -18.384 2.568 18.097 1.00 93.44 92 GLY A C 1
ATOM 715 O O . GLY A 1 92 ? -17.494 3.039 18.802 1.00 93.44 92 GLY A O 1
ATOM 716 N N . THR A 1 93 ? -18.145 1.572 17.234 1.00 96.50 93 THR A N 1
ATOM 717 C CA . THR A 1 93 ? -16.788 1.058 16.992 1.00 96.50 93 THR A CA 1
ATOM 718 C C . THR A 1 93 ? -15.899 2.149 16.386 1.00 96.50 93 THR A C 1
ATOM 720 O O . THR A 1 93 ? -16.245 2.766 15.374 1.00 96.50 93 THR A O 1
ATOM 723 N N . GLY A 1 94 ? -14.738 2.380 17.006 1.00 96.50 94 GLY A N 1
ATOM 724 C CA . GLY A 1 94 ? -13.766 3.379 16.568 1.00 96.50 94 GLY A CA 1
ATOM 725 C C . GLY A 1 94 ? -13.187 3.075 15.184 1.00 96.50 94 GLY A C 1
ATOM 726 O O . GLY A 1 94 ? -13.111 1.923 14.765 1.00 96.50 94 GLY A O 1
ATOM 727 N N . VAL A 1 95 ? -12.747 4.115 14.468 1.00 98.06 95 VAL A N 1
ATOM 728 C CA . VAL A 1 95 ? -12.217 3.990 13.096 1.00 98.06 95 VAL A CA 1
ATOM 729 C C . VAL A 1 95 ? -11.086 2.962 13.016 1.00 98.06 95 VAL A C 1
ATOM 731 O O . VAL A 1 95 ? -11.113 2.108 12.137 1.00 98.06 95 VAL A O 1
ATOM 734 N N . LEU A 1 96 ? -10.133 2.993 13.951 1.00 98.19 96 LEU A N 1
ATOM 735 C CA . LEU A 1 96 ? -8.979 2.089 13.936 1.00 98.19 96 LEU A CA 1
ATOM 736 C C . LEU A 1 96 ? -9.366 0.618 14.156 1.00 98.19 96 LEU A C 1
ATOM 738 O O . LEU A 1 96 ? -8.812 -0.255 13.497 1.00 98.19 96 LEU A O 1
ATOM 742 N N . ASP A 1 97 ? -10.367 0.340 14.995 1.00 98.06 97 ASP A N 1
ATOM 743 C CA . ASP A 1 97 ? -10.891 -1.019 15.187 1.00 98.06 97 ASP A CA 1
ATOM 744 C C . ASP A 1 97 ? -11.602 -1.529 13.925 1.00 98.06 97 ASP A C 1
ATOM 746 O O . ASP A 1 97 ? -11.417 -2.674 13.514 1.00 98.06 97 ASP A O 1
ATOM 750 N N . ARG A 1 98 ? -12.358 -0.655 13.242 1.00 98.38 98 ARG A N 1
ATOM 751 C CA . ARG A 1 98 ? -12.973 -0.983 11.943 1.00 98.38 98 ARG A CA 1
ATOM 752 C C . ARG A 1 98 ? -11.911 -1.337 10.905 1.00 98.38 98 ARG A C 1
ATOM 754 O O . ARG A 1 98 ? -12.083 -2.307 10.168 1.00 98.38 98 ARG A O 1
ATOM 761 N N . ILE A 1 99 ? -10.816 -0.575 10.860 1.00 98.50 99 ILE A N 1
ATOM 762 C CA . ILE A 1 99 ? -9.676 -0.872 9.987 1.00 98.50 99 ILE A CA 1
ATOM 763 C C . ILE A 1 99 ? -9.063 -2.220 10.333 1.00 98.50 99 ILE A C 1
ATOM 765 O O . ILE A 1 99 ? -8.871 -3.023 9.423 1.00 98.50 99 ILE A O 1
ATOM 769 N N . PHE A 1 100 ? -8.826 -2.507 11.614 1.00 98.00 100 PHE A N 1
ATOM 770 C CA . PHE A 1 100 ? -8.28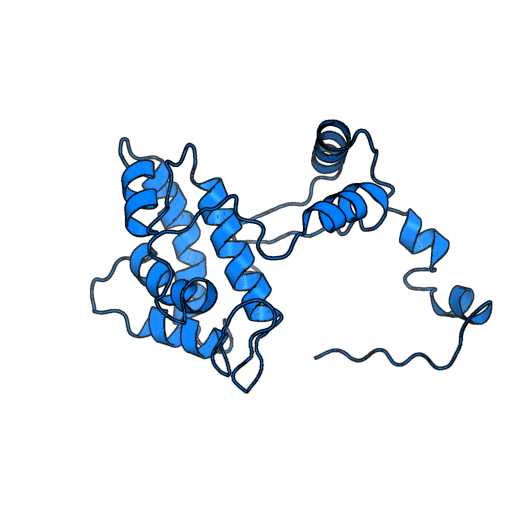8 -3.797 12.034 1.00 98.00 100 PHE A CA 1
ATOM 771 C C . PHE A 1 100 ? -9.169 -4.970 11.569 1.00 98.00 100 PHE A C 1
ATOM 773 O O . PHE A 1 100 ? -8.661 -5.929 10.981 1.00 98.00 100 PHE A O 1
ATOM 780 N N . TYR A 1 101 ? -10.497 -4.865 11.708 1.00 97.06 101 TYR A N 1
ATOM 781 C CA . TYR A 1 101 ? -11.433 -5.872 11.186 1.00 97.06 101 TYR A CA 1
ATOM 782 C C . TYR A 1 101 ? -11.316 -6.063 9.672 1.00 97.06 101 TYR A C 1
ATOM 784 O O . TYR A 1 101 ? -11.372 -7.196 9.187 1.00 97.06 101 TYR A O 1
ATOM 792 N N . GLY A 1 102 ? -11.154 -4.965 8.931 1.00 98.00 102 GLY A N 1
ATOM 793 C CA . GLY A 1 102 ? -10.959 -4.976 7.486 1.00 98.00 102 GLY A CA 1
ATOM 794 C C . GLY A 1 102 ? -9.649 -5.642 7.076 1.00 98.00 102 GLY A C 1
ATOM 795 O O . GLY A 1 102 ? -9.664 -6.622 6.334 1.00 98.00 102 GLY A O 1
ATOM 796 N N . VAL A 1 103 ? -8.512 -5.143 7.563 1.00 97.12 103 VAL A N 1
ATOM 797 C CA . VAL A 1 103 ? -7.184 -5.619 7.133 1.00 97.12 103 VAL A CA 1
ATOM 798 C C . VAL A 1 103 ? -6.865 -7.030 7.609 1.00 97.12 103 VAL A C 1
ATOM 800 O O . VAL A 1 103 ? -6.066 -7.716 6.976 1.00 97.12 103 VAL A O 1
ATOM 803 N N . SER A 1 104 ? -7.563 -7.518 8.638 1.00 96.88 104 SER A N 1
ATOM 804 C CA . SER A 1 104 ? -7.521 -8.927 9.041 1.00 96.88 104 SER A CA 1
ATOM 805 C C . SER A 1 104 ? -7.957 -9.881 7.924 1.00 96.88 104 SER A C 1
ATOM 807 O O . SER A 1 104 ? -7.582 -11.046 7.951 1.00 96.88 104 SER A O 1
ATOM 809 N N . VAL A 1 105 ? -8.708 -9.423 6.912 1.00 97.75 105 VAL A N 1
ATOM 810 C CA . VAL A 1 105 ? -8.977 -10.230 5.705 1.00 97.75 105 VAL A CA 1
ATOM 811 C C . VAL A 1 105 ? -7.697 -10.502 4.926 1.00 97.75 105 VAL A C 1
ATOM 813 O O . VAL A 1 105 ? -7.595 -11.556 4.324 1.00 97.75 105 VAL A O 1
ATOM 816 N N . TYR A 1 106 ? -6.736 -9.579 4.916 1.00 97.19 106 TYR A N 1
ATOM 817 C CA . TYR A 1 106 ? -5.465 -9.790 4.230 1.00 97.19 106 TYR A CA 1
ATOM 818 C C . TYR A 1 106 ? -4.467 -10.547 5.103 1.00 97.19 106 TYR A C 1
ATOM 820 O O . TYR A 1 106 ? -3.908 -11.551 4.678 1.00 97.19 106 TYR A O 1
ATOM 828 N N . TYR A 1 107 ? -4.276 -10.086 6.338 1.00 96.12 107 TYR A N 1
ATOM 829 C CA . TYR A 1 107 ? -3.204 -10.592 7.192 1.00 96.12 107 TYR A CA 1
ATOM 830 C C . TYR A 1 107 ? -3.566 -11.828 8.017 1.00 96.12 107 TYR A C 1
ATOM 832 O O . TYR A 1 107 ? -2.669 -12.540 8.454 1.00 96.12 107 TYR A O 1
ATOM 840 N N . ASN A 1 108 ? -4.852 -12.099 8.256 1.00 96.19 108 ASN A N 1
ATOM 841 C CA . ASN A 1 108 ? -5.268 -13.194 9.135 1.00 96.19 108 ASN A CA 1
ATOM 842 C C . ASN A 1 108 ? -6.628 -13.787 8.738 1.00 96.19 108 ASN A C 1
ATOM 844 O O . ASN A 1 108 ? -7.506 -13.993 9.578 1.00 96.19 108 ASN A O 1
ATOM 848 N N . TYR A 1 109 ? -6.830 -14.049 7.441 1.00 95.62 109 TYR A N 1
ATOM 849 C CA . TYR A 1 109 ? -8.091 -14.612 6.949 1.00 95.62 109 TYR A CA 1
ATOM 850 C C . TYR A 1 109 ? -8.401 -15.987 7.557 1.00 95.62 109 TYR A C 1
ATOM 852 O O . TYR A 1 109 ? -9.557 -16.279 7.863 1.00 95.62 109 TYR A O 1
ATOM 860 N N . THR A 1 110 ? -7.368 -16.811 7.756 1.00 92.94 110 THR A N 1
ATOM 861 C CA . THR A 1 110 ? -7.455 -18.155 8.348 1.00 92.94 110 THR A CA 1
ATOM 862 C C . THR A 1 110 ? -7.621 -18.135 9.868 1.00 92.94 110 THR A C 1
ATOM 864 O O . THR A 1 110 ? -8.014 -19.149 10.439 1.00 92.94 110 THR A O 1
ATOM 867 N N . GLY A 1 111 ? -7.324 -17.009 10.526 1.00 93.69 111 GLY A N 1
ATOM 868 C CA . GLY A 1 111 ? -7.367 -16.871 11.984 1.00 93.69 111 GLY A CA 1
ATOM 869 C C . GLY A 1 111 ? -6.220 -17.566 12.726 1.00 93.69 111 GLY A C 1
ATOM 870 O O . GLY A 1 111 ? -6.330 -17.774 13.929 1.00 93.69 111 GLY A O 1
ATOM 871 N N . SER A 1 112 ? -5.148 -17.960 12.032 1.00 91.62 112 SER A N 1
ATOM 872 C CA . SER A 1 112 ? -4.014 -18.689 12.619 1.00 91.62 112 SER A CA 1
ATOM 873 C C . SER A 1 112 ? -2.898 -17.791 13.162 1.00 91.62 112 SER A C 1
ATOM 875 O O . SER A 1 112 ? -1.972 -18.301 13.783 1.00 91.62 112 SER A O 1
ATOM 877 N N . VAL A 1 113 ? -2.945 -16.483 12.900 1.00 93.50 113 VAL A N 1
ATOM 878 C CA . VAL A 1 113 ? -1.922 -15.526 13.344 1.00 93.50 113 VAL A CA 1
ATOM 879 C C . VAL A 1 113 ? -2.338 -14.910 14.680 1.00 93.50 113 VAL A C 1
ATOM 881 O O . VAL A 1 113 ? -3.413 -14.317 14.777 1.00 93.50 113 VAL A O 1
ATOM 884 N N . GLU A 1 114 ? -1.494 -15.052 15.704 1.00 93.50 114 GLU A N 1
ATOM 885 C CA . GLU A 1 114 ? -1.747 -14.506 17.048 1.00 93.50 114 GLU A CA 1
ATOM 886 C C . GLU A 1 114 ? -1.346 -13.027 17.162 1.00 93.50 114 GLU A C 1
ATOM 888 O O . GLU A 1 114 ? -2.087 -12.232 17.741 1.00 93.50 114 GLU A O 1
ATOM 893 N N . CYS A 1 115 ? -0.208 -12.653 16.569 1.00 95.81 115 CYS A N 1
ATOM 894 C CA . CYS A 1 115 ? 0.275 -11.278 16.477 1.00 95.81 115 CYS A CA 1
ATOM 895 C C . CYS A 1 115 ? 0.992 -11.028 15.138 1.00 95.81 115 CYS A C 1
ATOM 897 O O . CYS A 1 115 ? 1.446 -11.971 14.488 1.00 95.81 115 CYS A O 1
ATOM 899 N N . PHE A 1 116 ? 1.121 -9.765 14.730 1.00 95.56 116 PHE A N 1
ATOM 900 C CA . PHE A 1 116 ? 1.772 -9.373 13.478 1.00 95.56 116 PHE A CA 1
ATOM 901 C C . PHE A 1 116 ? 3.175 -8.819 13.720 1.00 95.56 116 PHE A C 1
ATOM 903 O O . PHE A 1 116 ? 3.357 -7.824 14.426 1.00 95.56 116 PHE A O 1
ATOM 910 N N . ASN A 1 117 ? 4.169 -9.453 13.100 1.00 93.94 117 ASN A N 1
ATOM 911 C CA . ASN A 1 117 ? 5.514 -8.907 12.996 1.00 93.94 117 ASN A CA 1
ATOM 912 C C . ASN A 1 117 ? 5.593 -8.019 11.747 1.00 93.94 117 ASN A C 1
ATOM 914 O O . ASN A 1 117 ? 5.412 -8.506 10.633 1.00 93.94 117 ASN A O 1
ATOM 918 N N . LEU A 1 118 ? 5.843 -6.722 11.933 1.00 92.19 118 LEU A N 1
ATOM 919 C CA . LEU A 1 118 ? 5.906 -5.766 10.824 1.00 92.19 118 LEU A CA 1
ATOM 920 C C . LEU A 1 118 ? 7.189 -5.893 9.990 1.00 92.19 118 LEU A C 1
ATOM 922 O O . LEU A 1 118 ? 7.206 -5.425 8.855 1.00 92.19 118 LEU A O 1
ATOM 926 N N . ASP A 1 119 ? 8.219 -6.551 10.526 1.00 86.06 119 ASP A N 1
ATOM 927 C CA . ASP A 1 119 ? 9.491 -6.798 9.836 1.00 86.06 119 ASP A CA 1
ATOM 928 C C . ASP A 1 119 ? 9.497 -8.121 9.046 1.00 86.06 119 ASP A C 1
ATOM 930 O O . ASP A 1 119 ? 10.531 -8.516 8.504 1.00 86.06 119 ASP A O 1
ATOM 934 N N . ASP A 1 120 ? 8.372 -8.843 9.007 1.00 84.38 120 ASP A N 1
ATOM 935 C CA . ASP A 1 120 ? 8.279 -10.108 8.280 1.00 84.38 120 ASP A CA 1
ATOM 936 C C . ASP A 1 120 ? 8.328 -9.888 6.755 1.00 84.38 120 ASP A C 1
ATOM 938 O O . ASP A 1 120 ? 7.647 -9.017 6.209 1.00 84.38 120 ASP A O 1
ATOM 942 N N . ASP A 1 121 ? 9.116 -10.710 6.057 1.00 81.12 121 ASP A N 1
ATOM 943 C CA . ASP A 1 121 ? 9.233 -10.718 4.591 1.00 81.12 121 ASP A CA 1
ATOM 944 C C . ASP A 1 121 ? 8.827 -12.097 4.046 1.00 81.12 121 ASP A C 1
ATOM 946 O O . ASP A 1 121 ? 9.672 -12.862 3.562 1.00 81.12 121 ASP A O 1
ATOM 950 N N . PRO A 1 122 ? 7.527 -12.444 4.104 1.00 81.94 122 PRO A N 1
ATOM 951 C CA . PRO A 1 122 ? 7.046 -13.769 3.716 1.00 81.94 122 PRO A CA 1
ATOM 952 C C . PRO A 1 122 ? 7.237 -14.062 2.220 1.00 81.94 122 PRO A C 1
ATOM 954 O O . PRO A 1 122 ? 7.096 -15.206 1.786 1.00 81.94 122 PRO A O 1
ATOM 957 N N . HIS A 1 123 ? 7.555 -13.045 1.414 1.00 82.81 123 HIS A N 1
ATOM 958 C CA . HIS A 1 123 ? 7.720 -13.155 -0.035 1.00 82.81 123 HIS A CA 1
ATOM 959 C C . HIS A 1 123 ? 9.176 -13.024 -0.498 1.00 82.81 123 HIS A C 1
ATOM 961 O O . HIS A 1 123 ? 9.433 -13.119 -1.699 1.00 82.81 123 HIS A O 1
ATOM 967 N N . GLY A 1 124 ? 10.131 -12.830 0.419 1.00 81.12 124 GLY A N 1
ATOM 968 C CA . GLY A 1 124 ? 11.551 -12.708 0.086 1.00 81.12 124 GLY A CA 1
ATOM 969 C C . GLY A 1 124 ? 11.848 -11.538 -0.859 1.00 81.12 124 GLY A C 1
ATOM 970 O O . GLY A 1 124 ? 12.644 -11.670 -1.794 1.00 81.12 124 GLY A O 1
ATOM 971 N N . LEU A 1 125 ? 11.203 -10.391 -0.644 1.00 82.69 125 LEU A N 1
ATOM 972 C CA . LEU A 1 125 ? 11.307 -9.194 -1.482 1.00 82.69 125 LEU A CA 1
ATOM 973 C C . LEU A 1 125 ? 12.648 -8.460 -1.348 1.00 82.69 125 LEU A C 1
ATOM 975 O O . LEU A 1 125 ? 12.882 -7.481 -2.061 1.00 82.69 125 LEU A O 1
ATOM 979 N N . GLY A 1 126 ? 13.572 -8.927 -0.506 1.00 83.38 126 GLY A N 1
ATOM 980 C CA . GLY A 1 126 ? 14.919 -8.353 -0.397 1.00 83.38 126 GLY A CA 1
ATOM 981 C C . GLY A 1 126 ? 15.655 -8.214 -1.743 1.00 83.38 126 GLY A C 1
ATOM 982 O O . GLY A 1 126 ? 16.289 -7.189 -1.998 1.00 83.38 126 GLY A O 1
ATOM 983 N N . GLY A 1 127 ? 15.521 -9.190 -2.651 1.00 90.12 127 GLY A N 1
ATOM 984 C CA . GLY A 1 127 ? 16.103 -9.105 -4.001 1.00 90.12 127 GLY A CA 1
ATOM 985 C C . GLY A 1 127 ? 15.460 -8.017 -4.869 1.00 90.12 127 GLY A C 1
ATOM 986 O O . GLY A 1 127 ? 16.148 -7.308 -5.607 1.00 90.12 127 GLY A O 1
ATOM 987 N N . TRP A 1 128 ? 14.147 -7.824 -4.724 1.00 91.62 128 TRP A N 1
ATOM 988 C CA . TRP A 1 128 ? 13.401 -6.781 -5.425 1.00 91.62 128 TRP A CA 1
ATOM 989 C C . TRP A 1 128 ? 13.849 -5.377 -5.007 1.00 91.62 128 TRP A C 1
ATOM 991 O O . TRP A 1 128 ? 13.986 -4.494 -5.854 1.00 91.62 128 TRP A O 1
ATOM 1001 N N . GLN A 1 129 ? 14.163 -5.179 -3.724 1.00 91.88 129 GLN A N 1
ATOM 1002 C CA . GLN A 1 129 ? 14.666 -3.896 -3.225 1.00 91.88 129 GLN A CA 1
ATOM 1003 C C . GLN A 1 129 ? 15.984 -3.489 -3.897 1.00 91.88 129 GLN A C 1
ATOM 1005 O O . GLN A 1 129 ? 16.165 -2.323 -4.251 1.00 91.88 129 GLN A O 1
ATOM 1010 N N . TRP A 1 130 ? 16.875 -4.448 -4.165 1.00 94.88 130 TRP A N 1
ATOM 1011 C CA . TRP A 1 130 ? 18.099 -4.179 -4.921 1.00 94.88 130 TRP A CA 1
ATOM 1012 C C . TRP A 1 130 ? 17.806 -3.787 -6.379 1.00 94.88 130 TRP A C 1
ATOM 1014 O O . TRP A 1 130 ? 18.404 -2.842 -6.901 1.00 94.88 130 TRP A O 1
ATOM 1024 N N . GLN A 1 131 ? 16.851 -4.455 -7.039 1.00 96.31 131 GLN A N 1
ATOM 1025 C CA . GLN A 1 131 ? 16.441 -4.097 -8.404 1.00 96.31 131 GLN A CA 1
ATOM 1026 C C . GLN A 1 131 ? 15.838 -2.686 -8.459 1.00 96.31 131 GLN A C 1
ATOM 1028 O O . GLN A 1 131 ? 16.182 -1.907 -9.351 1.00 96.31 131 GLN A O 1
ATOM 1033 N N . ALA A 1 132 ? 14.994 -2.328 -7.486 1.00 95.50 132 ALA A N 1
ATOM 1034 C CA . ALA A 1 132 ? 14.403 -0.994 -7.362 1.00 95.50 132 ALA A CA 1
ATOM 1035 C C . ALA A 1 132 ? 15.459 0.094 -7.094 1.00 95.50 132 ALA A C 1
ATOM 1037 O O . ALA A 1 132 ? 15.335 1.218 -7.580 1.00 95.50 132 ALA A O 1
ATOM 1038 N N . CYS A 1 133 ? 16.534 -0.258 -6.385 1.00 96.94 133 CYS A N 1
ATOM 1039 C CA . CYS A 1 133 ? 17.671 0.620 -6.122 1.00 96.94 133 CYS A CA 1
ATOM 1040 C C . CYS A 1 133 ? 18.680 0.746 -7.271 1.00 96.94 133 CYS A C 1
ATOM 1042 O O . CYS A 1 133 ? 19.627 1.525 -7.162 1.00 96.94 133 CYS A O 1
ATOM 1044 N N . THR A 1 134 ? 18.502 0.012 -8.370 1.00 97.12 134 THR A N 1
ATOM 1045 C CA . THR A 1 134 ? 19.432 0.026 -9.507 1.00 97.12 134 THR A CA 1
ATOM 1046 C C . THR A 1 134 ? 18.747 0.434 -10.803 1.00 97.12 134 THR A C 1
ATOM 1048 O O . THR A 1 134 ? 19.044 1.503 -11.332 1.00 97.12 134 THR A O 1
ATOM 1051 N N . GLU A 1 135 ? 17.850 -0.394 -11.331 1.00 97.44 135 GLU A N 1
ATOM 1052 C CA . GLU A 1 135 ? 17.273 -0.220 -12.672 1.00 97.44 135 GLU A CA 1
ATOM 1053 C C . GLU A 1 135 ? 15.754 -0.033 -12.642 1.00 97.44 135 GLU A C 1
ATOM 1055 O O . GLU A 1 135 ? 15.230 0.791 -13.390 1.00 97.44 135 GLU A O 1
ATOM 1060 N N . MET A 1 136 ? 15.048 -0.719 -11.738 1.00 96.56 136 MET A N 1
ATOM 1061 C CA . MET A 1 136 ? 13.586 -0.670 -11.599 1.00 96.56 136 MET A CA 1
ATOM 1062 C C . MET A 1 136 ? 13.130 0.546 -10.781 1.00 96.56 136 MET A C 1
ATOM 1064 O O . MET A 1 136 ? 12.338 0.439 -9.846 1.00 96.56 136 MET A O 1
ATOM 1068 N N . VAL A 1 137 ? 13.647 1.723 -11.132 1.00 96.50 137 VAL A N 1
ATOM 1069 C CA . VAL A 1 137 ? 13.303 2.981 -10.468 1.00 96.50 137 VAL A CA 1
ATOM 1070 C C . VAL A 1 137 ? 11.916 3.418 -10.933 1.00 96.50 137 VAL A C 1
ATOM 1072 O O . VAL A 1 137 ? 11.758 3.938 -12.036 1.00 96.50 137 VAL A O 1
ATOM 1075 N N . MET A 1 138 ? 10.908 3.198 -10.092 1.00 94.81 138 MET A N 1
ATOM 1076 C CA . MET A 1 138 ? 9.505 3.492 -10.393 1.00 94.81 138 MET A CA 1
ATOM 1077 C C . MET A 1 138 ? 8.983 4.585 -9.455 1.00 94.81 138 MET A C 1
ATOM 1079 O O . MET A 1 138 ? 8.622 4.289 -8.316 1.00 94.81 138 MET A O 1
ATOM 1083 N N . PRO A 1 139 ? 8.944 5.855 -9.897 1.00 94.31 139 PRO A N 1
ATOM 1084 C CA . PRO A 1 139 ? 8.387 6.939 -9.101 1.00 94.31 139 PRO A CA 1
ATOM 1085 C C . PRO A 1 139 ? 6.897 6.710 -8.823 1.00 94.31 139 PRO A C 1
ATOM 1087 O O . PRO A 1 139 ? 6.093 6.653 -9.754 1.00 94.31 139 PRO A O 1
ATOM 1090 N N . MET A 1 140 ? 6.529 6.607 -7.547 1.00 93.44 140 MET A N 1
ATOM 1091 C CA . MET A 1 140 ? 5.139 6.494 -7.094 1.00 93.44 140 MET A CA 1
ATOM 1092 C C . MET A 1 140 ? 4.821 7.598 -6.092 1.00 93.44 140 MET A C 1
ATOM 1094 O O . MET A 1 140 ? 5.660 7.959 -5.274 1.00 93.44 140 MET A O 1
ATOM 1098 N N . ALA A 1 141 ? 3.606 8.131 -6.155 1.00 94.62 141 ALA A N 1
ATOM 1099 C CA . ALA A 1 141 ? 3.120 9.158 -5.244 1.00 94.62 141 ALA A CA 1
ATOM 1100 C C . ALA A 1 141 ? 1.627 8.948 -4.971 1.00 94.62 141 ALA A C 1
ATOM 1102 O O . ALA A 1 141 ? 0.903 8.393 -5.802 1.00 94.62 141 ALA A O 1
ATOM 1103 N N . SER A 1 142 ? 1.161 9.426 -3.824 1.00 95.00 142 SER A N 1
ATOM 1104 C CA . SER A 1 142 ? -0.239 9.386 -3.405 1.00 95.00 142 SER A CA 1
ATOM 1105 C C . SER A 1 142 ? -0.674 10.755 -2.893 1.00 95.00 142 SER A C 1
ATOM 1107 O O . SER A 1 142 ? 0.040 11.428 -2.151 1.00 95.00 142 SER A O 1
ATOM 1109 N N . SER A 1 143 ? -1.883 11.173 -3.273 1.00 94.19 143 SER A N 1
ATOM 1110 C CA . SER A 1 143 ? -2.478 12.428 -2.811 1.00 94.19 143 SER A CA 1
ATOM 1111 C C . SER A 1 143 ? -3.746 12.186 -2.004 1.00 94.19 143 SER A C 1
ATOM 1113 O O . SER A 1 143 ? -4.481 11.223 -2.241 1.00 94.19 143 SER A O 1
ATOM 1115 N N . VAL A 1 144 ? -4.023 13.105 -1.079 1.00 90.06 144 VAL A N 1
ATOM 1116 C CA . VAL A 1 144 ? -5.242 13.073 -0.261 1.00 90.06 144 VAL A CA 1
ATOM 1117 C C . VAL A 1 144 ? -6.486 13.255 -1.131 1.00 90.06 144 VAL A C 1
ATOM 1119 O O . VAL A 1 144 ? -7.512 12.650 -0.855 1.00 90.06 144 VAL A O 1
ATOM 1122 N N . ASP A 1 145 ? -6.424 14.043 -2.203 1.00 91.00 145 ASP A N 1
ATOM 1123 C CA . ASP A 1 145 ? -7.613 14.350 -3.011 1.00 91.00 145 ASP A CA 1
ATOM 1124 C C . ASP A 1 145 ? -7.990 13.221 -3.974 1.00 91.00 145 ASP A C 1
ATOM 1126 O O . ASP A 1 145 ? -9.172 12.929 -4.160 1.00 91.00 145 ASP A O 1
ATOM 1130 N N . ASN A 1 146 ? -6.990 12.545 -4.548 1.00 90.50 146 ASN A N 1
ATOM 1131 C CA . ASN A 1 146 ? -7.203 11.558 -5.610 1.00 90.50 146 ASN A CA 1
ATOM 1132 C C . ASN A 1 146 ? -7.131 10.108 -5.118 1.00 90.50 146 ASN A C 1
ATOM 1134 O O . ASN A 1 146 ? -7.398 9.188 -5.890 1.00 90.50 146 ASN A O 1
ATOM 1138 N N . SER A 1 147 ? -6.772 9.878 -3.853 1.00 94.88 147 SER A N 1
ATOM 1139 C CA . SER A 1 147 ? -6.620 8.536 -3.298 1.00 94.88 147 SER A CA 1
ATOM 1140 C C . SER A 1 147 ? -7.186 8.427 -1.879 1.00 94.88 147 SER A C 1
ATOM 1142 O O . SER A 1 147 ? -7.526 9.423 -1.242 1.00 94.88 147 SER A O 1
ATOM 1144 N N . MET A 1 148 ? -7.314 7.191 -1.395 1.00 96.81 148 MET A N 1
ATOM 1145 C CA . MET A 1 148 ? -7.592 6.913 0.018 1.00 96.81 148 MET A CA 1
ATOM 1146 C C . MET A 1 148 ? -6.320 6.702 0.832 1.00 96.81 148 MET A C 1
ATOM 1148 O O . MET A 1 148 ? -6.453 6.332 1.985 1.00 96.81 148 MET A O 1
ATOM 1152 N N . PHE A 1 149 ? -5.125 6.827 0.250 1.00 96.75 149 PHE A N 1
ATOM 1153 C CA . PHE A 1 149 ? -3.861 6.512 0.917 1.00 96.75 149 PHE A CA 1
ATOM 1154 C C . PHE A 1 149 ? -3.321 7.712 1.696 1.00 96.75 149 PHE A C 1
ATOM 1156 O O . PHE A 1 149 ? -3.699 8.859 1.439 1.00 96.75 149 PHE A O 1
ATOM 1163 N N . TRP A 1 150 ? -2.395 7.434 2.616 1.00 93.69 150 TRP A N 1
ATOM 1164 C CA . TRP A 1 150 ? -1.549 8.458 3.219 1.00 93.69 150 TRP A CA 1
ATOM 1165 C C . TRP A 1 150 ? -0.844 9.265 2.121 1.00 93.69 150 TRP A C 1
ATOM 1167 O O . TRP A 1 150 ? -0.471 8.702 1.089 1.00 93.69 150 TRP A O 1
ATOM 1177 N N . LYS A 1 151 ? -0.670 10.578 2.311 1.00 93.88 151 LYS A N 1
ATOM 1178 C CA . LYS A 1 151 ? 0.016 11.422 1.325 1.00 93.88 151 LYS A CA 1
ATOM 1179 C C . LYS A 1 151 ? 1.499 11.058 1.264 1.00 93.88 151 LYS A C 1
ATOM 1181 O O . LYS A 1 151 ? 2.197 11.165 2.266 1.00 93.88 151 LYS A O 1
ATOM 1186 N N . PHE A 1 152 ? 1.988 10.737 0.075 1.00 93.12 152 PHE A N 1
ATOM 1187 C CA . PHE A 1 152 ? 3.395 10.453 -0.168 1.00 93.12 152 PHE A CA 1
ATOM 1188 C C . PHE A 1 152 ? 3.838 11.107 -1.474 1.00 93.12 152 PHE A C 1
ATOM 1190 O O . PHE A 1 152 ? 3.215 10.910 -2.516 1.00 93.12 152 PHE A O 1
ATOM 1197 N N . ASP A 1 153 ? 4.930 11.864 -1.413 1.00 95.00 153 ASP A N 1
ATOM 1198 C CA . ASP A 1 153 ? 5.542 12.506 -2.572 1.00 95.00 153 ASP A CA 1
ATOM 1199 C C . ASP A 1 153 ? 6.900 11.845 -2.851 1.00 95.00 153 ASP A C 1
ATOM 1201 O O . ASP A 1 153 ? 7.773 11.804 -1.982 1.00 95.00 153 ASP A O 1
ATOM 1205 N N . TYR A 1 154 ? 7.094 11.342 -4.074 1.00 94.62 154 TYR A N 1
ATOM 1206 C CA . TYR A 1 154 ? 8.354 10.715 -4.476 1.00 94.62 154 TYR A CA 1
ATOM 1207 C C . TYR A 1 154 ? 9.518 11.713 -4.442 1.00 94.62 154 TYR A C 1
ATOM 1209 O O . TYR A 1 154 ? 9.472 12.760 -5.093 1.00 94.62 154 TYR A O 1
ATOM 1217 N N . ASN A 1 155 ? 10.607 11.349 -3.763 1.00 96.12 155 ASN A N 1
ATOM 1218 C CA . ASN A 1 155 ? 11.824 12.151 -3.698 1.00 96.12 155 ASN A CA 1
ATOM 1219 C C . ASN A 1 155 ? 13.040 11.334 -4.151 1.00 96.12 155 ASN A C 1
ATOM 1221 O O . ASN A 1 155 ? 13.573 10.512 -3.408 1.00 96.12 155 ASN A O 1
ATOM 1225 N N . TYR A 1 156 ? 13.526 11.615 -5.361 1.00 95.75 156 TYR A N 1
ATOM 1226 C CA . TYR A 1 156 ? 14.678 10.910 -5.928 1.00 95.75 156 TYR A CA 1
ATOM 1227 C C . TYR A 1 156 ? 15.956 11.063 -5.092 1.00 95.75 156 TYR A C 1
ATOM 1229 O O . TYR A 1 156 ? 16.719 10.111 -4.967 1.00 95.75 156 TYR A O 1
ATOM 1237 N N . SER A 1 157 ? 16.203 12.241 -4.510 1.00 97.19 157 SER A N 1
ATOM 1238 C CA . SER A 1 157 ? 17.401 12.472 -3.692 1.00 97.19 157 SER A CA 1
ATOM 1239 C C . SER A 1 157 ? 17.385 11.620 -2.425 1.00 97.19 157 SER A C 1
ATOM 1241 O O . SER A 1 157 ? 18.420 11.082 -2.0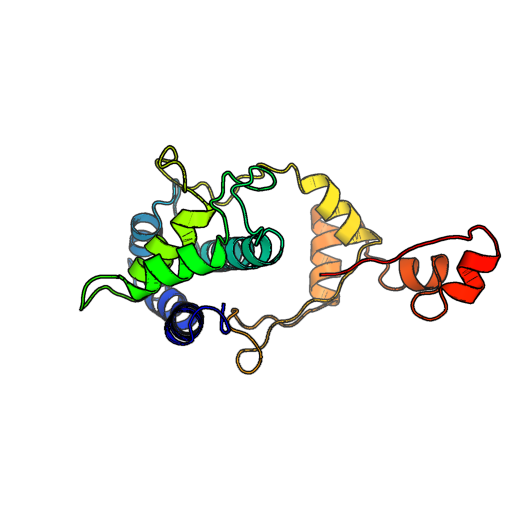42 1.00 97.19 157 SER A O 1
ATOM 1243 N N . TYR A 1 158 ? 16.209 11.468 -1.811 1.00 96.00 158 TYR A N 1
ATOM 1244 C CA . TYR A 1 158 ? 16.014 10.577 -0.671 1.00 96.00 158 TYR A CA 1
ATOM 1245 C C . TYR A 1 158 ? 16.237 9.111 -1.065 1.00 96.00 158 TYR A C 1
ATOM 1247 O O . TYR A 1 158 ? 17.045 8.430 -0.438 1.00 96.00 158 TYR A O 1
ATOM 1255 N N . GLU A 1 159 ? 15.601 8.644 -2.146 1.00 95.25 159 GLU A N 1
ATOM 1256 C CA . GLU A 1 159 ? 15.765 7.261 -2.620 1.00 95.25 159 GLU A CA 1
ATOM 1257 C C . GLU A 1 159 ? 17.211 6.941 -2.996 1.00 95.25 159 GLU A C 1
ATOM 1259 O O . GLU A 1 159 ? 17.729 5.880 -2.653 1.00 95.25 159 GLU A O 1
ATOM 1264 N N . LYS A 1 160 ? 17.896 7.879 -3.657 1.00 97.25 160 LYS A N 1
ATOM 1265 C CA . LYS A 1 160 ? 19.313 7.747 -3.991 1.00 97.25 160 LYS A CA 1
ATOM 1266 C C . LYS A 1 160 ? 20.162 7.515 -2.741 1.00 97.25 160 LYS A C 1
ATOM 1268 O O . LYS A 1 160 ? 20.998 6.612 -2.749 1.00 97.25 160 LYS A O 1
ATOM 1273 N N . GLU A 1 161 ? 19.960 8.303 -1.686 1.00 98.00 161 GLU A N 1
ATOM 1274 C CA . GLU A 1 161 ? 20.720 8.138 -0.443 1.00 98.00 161 GLU A CA 1
ATOM 1275 C C . GLU A 1 161 ? 20.368 6.817 0.248 1.00 98.00 161 GLU A C 1
ATOM 1277 O O . GLU A 1 161 ? 21.269 6.054 0.587 1.00 98.00 161 GLU A O 1
ATOM 1282 N N . ARG A 1 162 ? 19.076 6.475 0.342 1.00 96.00 162 ARG A N 1
ATOM 1283 C CA . ARG A 1 162 ? 18.615 5.196 0.904 1.00 96.00 162 ARG A CA 1
ATOM 1284 C C . ARG A 1 162 ? 19.277 4.002 0.212 1.00 96.00 162 ARG A C 1
ATOM 1286 O O . ARG A 1 162 ? 19.781 3.101 0.884 1.00 96.00 162 ARG A O 1
ATOM 1293 N N . CYS A 1 163 ? 19.316 4.000 -1.118 1.00 97.44 163 CYS A N 1
ATOM 1294 C CA . CYS A 1 163 ? 19.932 2.935 -1.907 1.00 97.44 163 CYS A CA 1
ATOM 1295 C C . CYS A 1 163 ? 21.452 2.869 -1.729 1.00 97.44 163 CYS A C 1
ATOM 1297 O O . CYS A 1 163 ? 22.019 1.778 -1.627 1.00 97.44 163 CYS A O 1
ATOM 1299 N N . LYS A 1 164 ? 22.110 4.025 -1.608 1.00 97.81 164 LYS A N 1
ATOM 1300 C CA . LYS A 1 164 ? 23.543 4.099 -1.335 1.00 97.81 164 LYS A CA 1
ATOM 1301 C C . LYS A 1 164 ? 23.883 3.559 0.053 1.00 97.81 164 LYS A C 1
ATOM 1303 O O . LYS A 1 164 ? 24.822 2.778 0.170 1.00 97.81 164 LYS A O 1
ATOM 1308 N N . THR A 1 165 ? 23.118 3.922 1.082 1.00 97.69 165 THR A N 1
ATOM 1309 C CA . THR A 1 165 ? 23.312 3.414 2.448 1.00 97.69 165 THR A CA 1
ATOM 1310 C C . THR A 1 165 ? 23.030 1.915 2.544 1.00 97.69 165 THR A C 1
ATOM 1312 O O . THR A 1 165 ? 23.801 1.191 3.164 1.00 97.69 165 THR A O 1
ATOM 1315 N N . SER A 1 166 ? 21.950 1.442 1.918 1.00 95.25 166 SER A N 1
ATOM 1316 C CA . SER A 1 166 ? 21.484 0.056 2.080 1.00 95.25 166 SER A CA 1
ATOM 1317 C C . SER A 1 166 ? 22.282 -0.946 1.243 1.00 95.25 166 SER A C 1
ATOM 1319 O O . SER A 1 166 ? 22.494 -2.076 1.672 1.00 95.25 166 SER A O 1
ATOM 1321 N N . TYR A 1 167 ? 22.722 -0.545 0.045 1.00 96.31 167 TYR A N 1
ATOM 1322 C CA . TYR A 1 167 ? 23.281 -1.465 -0.953 1.00 96.31 167 TYR A CA 1
ATOM 1323 C C . TYR A 1 167 ? 24.573 -0.971 -1.616 1.00 96.31 167 TYR A C 1
ATOM 1325 O O . TYR A 1 167 ? 25.142 -1.685 -2.439 1.00 96.31 167 TYR A O 1
ATOM 1333 N N . GLY A 1 168 ? 25.038 0.246 -1.316 1.00 97.62 168 GLY A N 1
ATOM 1334 C CA . GLY A 1 168 ? 26.225 0.821 -1.957 1.00 97.62 168 GLY A CA 1
ATOM 1335 C C . GLY A 1 168 ? 26.043 1.138 -3.446 1.00 97.62 168 GLY A C 1
ATOM 1336 O O . GLY A 1 168 ? 27.036 1.310 -4.152 1.00 97.62 168 GLY A O 1
ATOM 1337 N N . VAL A 1 169 ? 24.799 1.212 -3.934 1.00 97.56 169 VAL A N 1
ATOM 1338 C CA . VAL A 1 169 ? 24.479 1.485 -5.344 1.00 97.56 169 VAL A CA 1
ATOM 1339 C C . VAL A 1 169 ? 23.783 2.831 -5.522 1.00 97.56 169 VAL A C 1
ATOM 1341 O O . VAL A 1 169 ? 23.127 3.339 -4.616 1.00 97.56 169 VAL A O 1
ATOM 1344 N N . GLU A 1 170 ? 23.909 3.396 -6.721 1.00 97.75 170 GLU A N 1
ATOM 1345 C CA . GLU A 1 170 ? 23.168 4.584 -7.135 1.00 97.75 170 GLU A CA 1
ATOM 1346 C C . GLU A 1 170 ? 22.109 4.200 -8.189 1.00 97.75 170 GLU A C 1
ATOM 1348 O O . GLU A 1 170 ? 22.471 3.591 -9.204 1.00 97.75 170 GLU A O 1
ATOM 1353 N N . PRO A 1 171 ? 20.823 4.554 -7.988 1.00 97.69 171 PRO A N 1
ATOM 1354 C CA . PRO A 1 171 ? 19.771 4.253 -8.954 1.00 97.69 171 PRO A CA 1
ATOM 1355 C C . PRO A 1 171 ? 20.012 4.922 -10.313 1.00 97.69 171 PRO A C 1
ATOM 1357 O O . PRO A 1 171 ? 20.480 6.057 -10.397 1.00 97.69 171 PRO A O 1
ATOM 1360 N N . ARG A 1 172 ? 19.649 4.240 -11.404 1.00 97.62 172 ARG A N 1
ATOM 1361 C CA . ARG A 1 172 ? 19.768 4.728 -12.787 1.00 97.62 172 ARG A CA 1
ATOM 1362 C C . ARG A 1 172 ? 18.374 4.922 -13.401 1.00 97.62 172 ARG A C 1
ATOM 1364 O O . ARG A 1 172 ? 17.937 4.096 -14.201 1.00 97.62 172 ARG A O 1
ATOM 1371 N N . PRO A 1 173 ? 17.670 6.032 -13.105 1.00 96.12 173 PRO A N 1
ATOM 1372 C CA . PRO A 1 173 ? 16.240 6.183 -13.401 1.00 96.12 173 PRO A CA 1
ATOM 1373 C C . PRO A 1 173 ? 15.874 6.166 -14.888 1.00 96.12 173 PRO A C 1
ATOM 1375 O O . PRO A 1 173 ? 14.726 5.923 -15.237 1.00 96.12 173 PRO A O 1
ATOM 1378 N N . ARG A 1 174 ? 16.832 6.440 -15.780 1.00 96.31 174 ARG A N 1
ATOM 1379 C CA . ARG A 1 174 ? 16.605 6.433 -17.234 1.00 96.31 174 ARG A CA 1
ATOM 1380 C C . ARG A 1 174 ? 17.077 5.156 -17.921 1.00 96.31 174 ARG A C 1
ATOM 1382 O O . ARG A 1 174 ? 16.872 5.028 -19.122 1.00 96.31 174 ARG A O 1
ATOM 1389 N N . TRP A 1 175 ? 17.716 4.232 -17.201 1.00 96.88 175 TRP A N 1
ATOM 1390 C CA . TRP A 1 175 ? 18.346 3.061 -17.810 1.00 96.88 175 TRP A CA 1
ATOM 1391 C C . TRP A 1 175 ? 17.340 2.201 -18.577 1.00 96.88 175 TRP A C 1
ATOM 1393 O O . TRP A 1 175 ? 17.507 2.004 -19.775 1.00 96.88 175 TRP A O 1
ATOM 1403 N N . ILE A 1 176 ? 16.240 1.807 -17.929 1.00 95.81 176 ILE A N 1
ATOM 1404 C CA . ILE A 1 176 ? 15.183 0.993 -18.548 1.00 95.81 176 ILE A CA 1
ATOM 1405 C C . ILE A 1 176 ? 14.576 1.684 -19.772 1.00 95.81 176 ILE A C 1
ATOM 1407 O O . ILE A 1 176 ? 14.392 1.058 -20.812 1.00 95.81 176 ILE A O 1
ATOM 1411 N N . THR A 1 177 ? 14.294 2.987 -19.692 1.00 95.00 177 THR A N 1
ATOM 1412 C CA . THR A 1 177 ? 13.721 3.726 -20.828 1.00 95.00 177 THR A CA 1
ATOM 1413 C C . THR A 1 177 ? 14.700 3.895 -21.987 1.00 95.00 177 THR A C 1
ATOM 1415 O O . THR A 1 177 ? 14.262 3.961 -23.130 1.00 95.00 177 THR A O 1
ATOM 1418 N N . THR A 1 178 ? 16.006 3.950 -21.711 1.00 93.81 178 THR A N 1
ATOM 1419 C CA . THR A 1 178 ? 17.051 4.006 -22.742 1.00 93.81 178 THR A CA 1
ATOM 1420 C C . THR A 1 178 ? 17.236 2.646 -23.407 1.00 93.81 178 THR A C 1
ATOM 1422 O O . THR A 1 178 ? 17.278 2.573 -24.631 1.00 93.81 178 THR A O 1
ATOM 1425 N N . GLU A 1 179 ? 17.314 1.578 -22.613 1.00 93.31 179 GLU A N 1
ATOM 1426 C CA . GLU A 1 179 ? 17.590 0.226 -23.105 1.00 93.31 179 GLU A CA 1
ATOM 1427 C C . GLU A 1 179 ? 16.386 -0.370 -23.843 1.00 93.31 179 GLU A C 1
ATOM 1429 O O . GLU A 1 179 ? 16.527 -0.926 -24.929 1.00 93.31 179 GLU A O 1
ATOM 1434 N N . PHE A 1 180 ? 15.180 -0.199 -23.291 1.00 93.19 180 PHE A N 1
ATOM 1435 C CA . PHE A 1 180 ? 13.951 -0.818 -23.800 1.00 93.19 180 PHE A CA 1
ATOM 1436 C C . PHE A 1 180 ? 13.025 0.162 -24.541 1.00 93.19 180 PHE A C 1
ATOM 1438 O O . PHE A 1 180 ? 11.928 -0.205 -24.962 1.00 93.19 180 PHE A O 1
ATOM 1445 N N . GLY A 1 181 ? 13.449 1.416 -24.720 1.00 92.75 181 GLY A N 1
ATOM 1446 C CA . GLY A 1 181 ? 12.773 2.426 -25.545 1.00 92.75 181 GLY A CA 1
ATOM 1447 C C . GLY A 1 181 ? 11.572 3.125 -24.902 1.00 92.75 181 GLY A C 1
ATOM 1448 O O . GLY A 1 181 ? 11.098 4.126 -25.437 1.00 92.75 181 GLY A O 1
ATOM 1449 N N . GLY A 1 182 ? 11.063 2.647 -23.761 1.00 92.81 182 GLY A N 1
ATOM 1450 C CA . GLY A 1 182 ? 9.922 3.263 -23.074 1.00 92.81 182 GLY A CA 1
ATOM 1451 C C . GLY A 1 182 ? 8.695 3.384 -23.989 1.00 92.81 182 GLY A C 1
ATOM 1452 O O . GLY A 1 182 ? 8.144 2.384 -24.434 1.00 92.81 182 GLY A O 1
ATOM 1453 N N . HIS A 1 183 ? 8.260 4.606 -24.308 1.00 93.56 183 HIS A N 1
ATOM 1454 C CA . HIS A 1 183 ? 7.156 4.814 -25.259 1.00 93.56 183 HIS A CA 1
ATOM 1455 C C . HIS A 1 183 ? 7.527 4.506 -26.718 1.00 93.56 183 HIS A C 1
ATOM 1457 O O . HIS A 1 183 ? 6.647 4.170 -27.508 1.00 93.56 183 HIS A O 1
ATOM 1463 N N . ASP A 1 184 ? 8.814 4.552 -27.064 1.00 92.50 184 ASP A N 1
ATOM 1464 C CA . ASP A 1 184 ? 9.349 4.144 -28.368 1.00 92.50 184 ASP A CA 1
ATOM 1465 C C . ASP A 1 184 ? 9.781 2.662 -28.375 1.00 92.50 184 ASP A C 1
ATOM 1467 O O . ASP A 1 184 ? 10.666 2.232 -29.120 1.00 92.50 184 ASP A O 1
ATOM 1471 N N . PHE A 1 185 ? 9.140 1.834 -27.540 1.00 91.62 185 PHE A N 1
ATOM 1472 C CA . PHE A 1 185 ? 9.457 0.407 -27.440 1.00 91.62 185 PHE A CA 1
ATOM 1473 C C . PHE A 1 185 ? 9.341 -0.327 -28.782 1.00 91.62 185 PHE A C 1
ATOM 1475 O O . PHE A 1 185 ? 10.021 -1.325 -28.982 1.00 91.62 185 PHE A O 1
ATOM 1482 N N . LYS A 1 186 ? 8.516 0.147 -29.729 1.00 91.94 186 LYS A N 1
ATOM 1483 C CA . LYS A 1 186 ? 8.376 -0.474 -31.058 1.00 91.94 186 LYS A CA 1
ATOM 1484 C C . LYS A 1 186 ? 9.682 -0.432 -31.849 1.00 91.94 186 LYS A C 1
ATOM 1486 O O . LYS A 1 186 ? 10.059 -1.440 -32.443 1.00 91.94 186 LYS A O 1
ATOM 1491 N N . THR A 1 187 ? 10.376 0.706 -31.834 1.00 91.88 187 THR A N 1
ATOM 1492 C CA . THR A 1 187 ? 11.662 0.873 -32.523 1.00 91.88 187 THR A CA 1
ATOM 1493 C C . THR A 1 187 ? 12.705 -0.067 -31.936 1.00 91.88 187 THR A C 1
ATOM 1495 O O . THR A 1 187 ? 13.436 -0.730 -32.672 1.00 91.88 187 THR A O 1
ATOM 1498 N N . VAL A 1 188 ? 12.735 -0.183 -30.611 1.00 90.94 188 VAL A N 1
ATOM 1499 C CA . VAL A 1 188 ? 13.668 -1.055 -29.897 1.00 90.94 188 VAL A CA 1
ATOM 1500 C C . VAL A 1 188 ? 13.330 -2.537 -30.101 1.00 90.94 188 VAL A C 1
ATOM 1502 O O . VAL A 1 188 ? 14.184 -3.283 -30.578 1.00 90.94 188 VAL A O 1
ATOM 1505 N N . LEU A 1 189 ? 12.082 -2.954 -29.854 1.00 90.44 189 LEU A N 1
ATOM 1506 C CA . LEU A 1 189 ? 11.628 -4.337 -30.034 1.00 90.44 189 LEU A CA 1
ATOM 1507 C C . LEU A 1 189 ? 11.826 -4.832 -31.464 1.00 90.44 189 LEU A C 1
ATOM 1509 O O . LEU A 1 189 ? 12.217 -5.980 -31.634 1.00 90.44 189 LEU A O 1
ATOM 1513 N N . SER A 1 190 ? 11.632 -3.989 -32.487 1.00 90.75 190 SER A N 1
ATOM 1514 C CA . SER A 1 190 ? 11.809 -4.397 -33.893 1.00 90.75 190 SER A CA 1
ATOM 1515 C C . SER A 1 190 ? 13.192 -4.990 -34.198 1.00 90.75 190 SER A C 1
ATOM 1517 O O . SER A 1 190 ? 13.344 -5.725 -35.171 1.00 90.75 190 SER A O 1
ATOM 1519 N N . LYS A 1 191 ? 14.193 -4.704 -33.353 1.00 89.88 191 LYS A N 1
ATOM 1520 C CA . LYS A 1 191 ? 15.560 -5.208 -33.491 1.00 89.88 191 LYS A CA 1
ATOM 1521 C C . LYS A 1 191 ? 15.759 -6.621 -32.935 1.00 89.88 191 LYS A C 1
ATOM 1523 O O . LYS A 1 191 ? 16.713 -7.273 -33.344 1.00 89.88 191 LYS A O 1
ATOM 1528 N N . PHE A 1 192 ? 14.921 -7.089 -32.004 1.00 85.44 192 PHE A N 1
ATOM 1529 C CA . PHE A 1 192 ? 15.158 -8.358 -31.292 1.00 85.44 192 PHE A CA 1
ATOM 1530 C C . PHE A 1 192 ? 13.903 -9.163 -30.919 1.00 85.44 192 PHE A C 1
ATOM 1532 O O . PHE A 1 192 ? 14.029 -10.246 -30.351 1.00 85.44 192 PHE A O 1
ATOM 1539 N N . GLY A 1 193 ? 12.696 -8.682 -31.217 1.00 85.75 193 GLY A N 1
ATOM 1540 C CA . GLY A 1 193 ? 11.456 -9.328 -30.799 1.00 85.75 193 GLY A CA 1
ATOM 1541 C C . GLY A 1 193 ? 10.258 -9.011 -31.693 1.00 85.75 193 GLY A C 1
ATOM 1542 O O . GLY A 1 193 ? 10.190 -7.993 -32.376 1.00 85.75 193 GLY A O 1
ATOM 1543 N N . SER A 1 194 ? 9.278 -9.909 -31.682 1.00 91.12 194 SER A N 1
ATOM 1544 C CA . SER A 1 194 ? 7.975 -9.741 -32.334 1.00 91.12 194 SER A CA 1
ATOM 1545 C C . SER A 1 194 ? 6.919 -10.565 -31.588 1.00 91.12 194 SER A C 1
ATOM 1547 O O . SER A 1 194 ? 7.261 -11.323 -30.683 1.00 91.12 194 SER A O 1
ATOM 1549 N N . ASN A 1 195 ? 5.641 -10.418 -31.958 1.00 91.81 195 ASN A N 1
ATOM 1550 C CA . ASN A 1 195 ? 4.527 -11.232 -31.445 1.00 91.81 195 ASN A CA 1
ATOM 1551 C C . ASN A 1 195 ? 4.304 -11.140 -29.922 1.00 91.81 195 ASN A C 1
ATOM 1553 O O . ASN A 1 195 ? 4.083 -12.146 -29.252 1.00 91.81 195 ASN A O 1
ATOM 1557 N N . VAL A 1 196 ? 4.341 -9.920 -29.379 1.00 91.62 196 VAL A N 1
ATOM 1558 C CA . VAL A 1 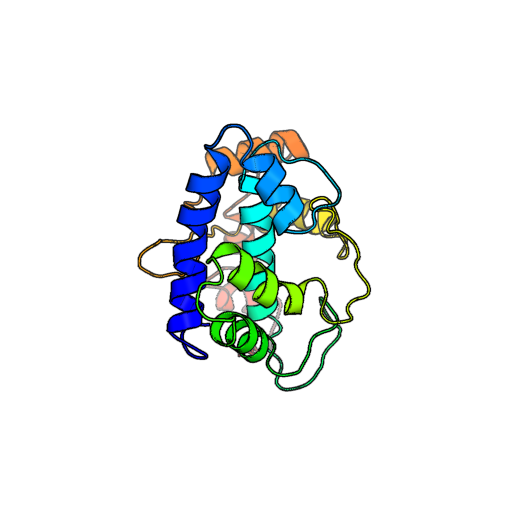196 ? 4.094 -9.655 -27.953 1.00 91.62 196 VAL A CA 1
ATOM 1559 C C . VAL A 1 196 ? 2.636 -9.246 -27.729 1.00 91.62 196 VAL A C 1
ATOM 1561 O O . VAL A 1 196 ? 2.136 -8.342 -28.400 1.00 91.62 196 VAL A O 1
ATOM 1564 N N . ILE A 1 197 ? 1.969 -9.882 -26.763 1.00 93.94 197 ILE A N 1
ATOM 1565 C CA . ILE A 1 197 ? 0.619 -9.525 -26.304 1.00 93.94 197 ILE A CA 1
ATOM 1566 C C . ILE A 1 197 ? 0.733 -8.903 -24.909 1.00 93.94 197 ILE A C 1
ATOM 1568 O O . ILE A 1 197 ? 1.218 -9.548 -23.984 1.00 93.94 197 ILE A O 1
ATOM 1572 N N . PHE A 1 198 ? 0.258 -7.665 -24.752 1.00 93.25 198 PHE A N 1
ATOM 1573 C CA . PHE A 1 198 ? 0.160 -6.987 -23.456 1.00 93.25 198 PHE A CA 1
ATOM 1574 C C . PHE A 1 198 ? -1.286 -7.050 -22.947 1.00 93.25 198 PHE A C 1
ATOM 1576 O O . PHE A 1 198 ? -2.139 -6.294 -23.410 1.00 93.25 198 PHE A O 1
ATOM 1583 N N . SER A 1 199 ? -1.574 -7.949 -22.007 1.00 96.75 199 SER A N 1
ATOM 1584 C CA . SER A 1 199 ? -2.880 -8.045 -21.338 1.00 96.75 199 SER A CA 1
ATOM 1585 C C . SER A 1 199 ? -2.870 -7.301 -20.002 1.00 96.75 199 SER A C 1
ATOM 1587 O O . SER A 1 199 ? -1.944 -7.484 -19.217 1.00 96.75 199 SER A O 1
ATOM 1589 N N . ASN A 1 200 ? -3.910 -6.512 -19.725 1.00 95.44 200 ASN A N 1
ATOM 1590 C CA . ASN A 1 200 ? -4.130 -5.828 -18.445 1.00 95.44 200 ASN A CA 1
ATOM 1591 C C . ASN A 1 200 ? -5.608 -5.967 -18.038 1.00 95.44 200 ASN A C 1
ATOM 1593 O O . ASN A 1 200 ? -6.461 -6.112 -18.918 1.00 95.44 200 ASN A O 1
ATOM 1597 N N . GLY A 1 201 ? -5.884 -5.958 -16.730 1.00 91.38 201 GLY A N 1
ATOM 1598 C CA . GLY A 1 201 ? -7.224 -6.095 -16.137 1.00 91.38 201 GLY A CA 1
ATOM 1599 C C . GLY A 1 201 ? -7.790 -4.799 -15.574 1.00 91.38 201 GLY A C 1
ATOM 1600 O O . GLY A 1 201 ? -7.006 -3.842 -15.389 1.00 91.38 201 GLY A O 1
#